Protein AF-A0A9D2UEP7-F1 (afdb_monomer_lite)

Structure (mmCIF, N/CA/C/O backbone):
data_AF-A0A9D2UEP7-F1
#
_entry.id   AF-A0A9D2UEP7-F1
#
loop_
_atom_site.group_PDB
_atom_site.id
_atom_site.type_symbol
_atom_site.label_atom_id
_atom_site.label_alt_id
_atom_site.label_comp_id
_atom_site.label_asym_id
_atom_site.label_entity_id
_atom_site.label_seq_id
_atom_site.pdbx_PDB_ins_code
_atom_site.Cartn_x
_atom_site.Cartn_y
_atom_site.Cartn_z
_atom_site.occupancy
_atom_site.B_iso_or_equiv
_atom_site.auth_seq_id
_atom_site.auth_comp_id
_atom_site.auth_asym_id
_atom_site.auth_atom_id
_atom_site.pdbx_PDB_model_num
ATOM 1 N N . MET A 1 1 ? 46.316 40.276 -23.276 1.00 37.12 1 MET A N 1
ATOM 2 C CA . MET A 1 1 ? 45.035 39.751 -23.789 1.00 37.12 1 MET A CA 1
ATOM 3 C C . MET A 1 1 ? 45.060 38.247 -23.586 1.00 37.12 1 MET A C 1
ATOM 5 O O . MET A 1 1 ? 45.627 37.532 -24.396 1.00 37.12 1 MET A O 1
ATOM 9 N N . THR A 1 2 ? 44.595 37.792 -22.427 1.00 36.97 2 THR A N 1
ATOM 10 C CA . THR A 1 2 ? 44.412 36.372 -22.111 1.00 36.97 2 THR A CA 1
ATOM 11 C C . THR A 1 2 ? 43.015 35.994 -22.568 1.00 36.97 2 THR A C 1
ATOM 13 O O . THR A 1 2 ? 42.030 36.446 -21.991 1.00 36.97 2 THR A O 1
ATOM 16 N N . THR A 1 3 ? 42.930 35.244 -23.660 1.00 37.56 3 THR A N 1
ATOM 17 C CA . THR A 1 3 ? 41.675 34.680 -24.150 1.00 37.56 3 THR A CA 1
ATOM 18 C C . THR A 1 3 ? 41.283 33.561 -23.192 1.00 37.56 3 THR A C 1
ATOM 20 O O . THR A 1 3 ? 41.943 32.527 -23.154 1.00 37.56 3 THR A O 1
ATOM 23 N N . SER A 1 4 ? 40.272 33.800 -22.358 1.00 44.75 4 SER A N 1
ATOM 24 C CA . SER A 1 4 ? 39.656 32.757 -21.542 1.00 44.75 4 SER A CA 1
ATOM 25 C C . SER A 1 4 ? 38.947 31.786 -22.479 1.00 44.75 4 SER A C 1
ATOM 27 O O . SER A 1 4 ? 37.937 32.136 -23.088 1.00 44.75 4 SER A O 1
ATOM 29 N N . ASP A 1 5 ? 39.516 30.597 -22.628 1.00 44.38 5 ASP A N 1
ATOM 30 C CA . ASP A 1 5 ? 38.923 29.491 -23.367 1.00 44.38 5 ASP A CA 1
ATOM 31 C C . ASP A 1 5 ? 37.757 28.944 -22.532 1.00 44.38 5 ASP A C 1
ATOM 33 O O . ASP A 1 5 ? 37.948 28.212 -21.562 1.00 44.38 5 ASP A O 1
ATOM 37 N N . ASN A 1 6 ? 36.545 29.420 -22.821 1.00 54.12 6 ASN A N 1
ATOM 38 C CA . ASN A 1 6 ? 35.329 29.019 -22.123 1.00 54.12 6 ASN A CA 1
ATOM 39 C C . ASN A 1 6 ? 34.700 27.838 -22.869 1.00 54.12 6 ASN A C 1
ATOM 41 O O . ASN A 1 6 ? 33.655 27.967 -23.507 1.00 54.12 6 ASN A O 1
ATOM 45 N N . THR A 1 7 ? 35.384 26.696 -22.846 1.00 43.81 7 THR A N 1
ATOM 46 C CA . THR A 1 7 ? 34.840 25.440 -23.366 1.00 43.81 7 THR A CA 1
ATOM 47 C C . THR A 1 7 ? 33.734 24.982 -22.411 1.00 43.81 7 THR A C 1
ATOM 49 O O . THR A 1 7 ? 34.033 24.732 -21.240 1.00 43.81 7 THR A O 1
ATOM 52 N N . PRO A 1 8 ? 32.465 24.871 -22.850 1.00 43.12 8 PRO A N 1
ATOM 53 C CA . PRO A 1 8 ? 31.396 24.395 -21.985 1.00 43.12 8 PRO A CA 1
ATOM 54 C C . PRO A 1 8 ? 31.731 22.968 -21.561 1.00 43.12 8 PRO A C 1
ATOM 56 O O . PRO A 1 8 ? 31.949 22.095 -22.405 1.00 43.12 8 PRO A O 1
ATOM 59 N N . THR A 1 9 ? 31.797 22.723 -20.255 1.00 50.66 9 THR A N 1
ATOM 60 C CA . THR A 1 9 ? 31.909 21.351 -19.762 1.00 50.66 9 THR A CA 1
ATOM 61 C C . THR A 1 9 ? 30.569 20.667 -20.052 1.00 50.66 9 THR A C 1
ATOM 63 O O . THR A 1 9 ? 29.528 21.238 -19.717 1.00 50.66 9 THR A O 1
ATOM 66 N N . PRO A 1 10 ? 30.541 19.482 -20.692 1.00 48.25 10 PRO A N 1
ATOM 67 C CA . PRO A 1 10 ? 29.299 18.776 -20.988 1.00 48.25 10 PRO A CA 1
ATOM 68 C C . PRO A 1 10 ? 28.667 18.316 -19.668 1.00 48.25 10 PRO A C 1
ATOM 70 O O . PRO A 1 10 ? 28.997 17.260 -19.137 1.00 48.25 10 PRO A O 1
ATOM 73 N N . GLY A 1 11 ? 27.822 19.162 -19.087 1.00 53.06 11 GLY A N 1
ATOM 74 C CA . GLY A 1 11 ? 27.237 18.936 -17.769 1.00 53.06 11 GLY A CA 1
ATOM 75 C C . GLY A 1 11 ? 26.456 20.121 -17.205 1.00 53.06 11 GLY A C 1
ATOM 76 O O . GLY A 1 11 ? 25.600 19.894 -16.355 1.00 53.06 11 GLY A O 1
ATOM 77 N N . ASP A 1 12 ? 26.685 21.350 -17.682 1.00 57.16 12 ASP A N 1
ATOM 78 C CA . ASP A 1 12 ? 26.036 22.534 -17.094 1.00 57.16 12 ASP A CA 1
ATOM 79 C C . ASP A 1 12 ? 24.523 22.622 -17.373 1.00 57.16 12 ASP A C 1
ATOM 81 O O . ASP A 1 12 ? 23.782 23.025 -16.479 1.00 57.16 12 ASP A O 1
ATOM 85 N N . ASP A 1 13 ? 24.042 22.112 -18.514 1.00 65.81 13 ASP A N 1
ATOM 86 C CA . ASP A 1 13 ? 22.613 22.127 -18.888 1.00 65.81 13 ASP A CA 1
ATOM 87 C C . ASP A 1 13 ? 21.834 20.852 -18.500 1.00 65.81 13 ASP A C 1
ATOM 89 O O . ASP A 1 13 ? 20.631 20.754 -18.743 1.00 65.81 13 ASP A O 1
ATOM 93 N N . GLN A 1 14 ? 22.485 19.848 -17.900 1.00 63.69 14 GLN A N 1
ATOM 94 C CA . GLN A 1 14 ? 21.795 18.617 -17.494 1.00 63.69 14 GLN A CA 1
ATOM 95 C C . GLN A 1 14 ? 21.084 18.794 -16.141 1.00 63.69 14 GLN A C 1
ATOM 97 O O . GLN A 1 14 ? 21.732 19.261 -15.189 1.00 63.69 14 GLN A O 1
ATOM 102 N N . PRO A 1 15 ? 19.811 18.363 -15.998 1.00 73.31 15 PRO A N 1
ATOM 103 C CA . PRO A 1 15 ? 19.128 18.294 -14.708 1.00 73.31 15 PRO A CA 1
ATOM 104 C C . PRO A 1 15 ? 19.947 17.491 -13.695 1.00 73.31 15 PRO A C 1
ATOM 106 O O . PRO A 1 15 ? 20.550 16.475 -14.040 1.00 73.31 15 PRO A O 1
ATOM 109 N N . ILE A 1 16 ? 19.961 17.923 -12.430 1.00 70.00 16 ILE A N 1
ATOM 110 C CA . ILE A 1 16 ? 20.755 17.286 -11.360 1.00 70.00 16 ILE A CA 1
ATOM 111 C C . ILE A 1 16 ? 20.453 15.782 -11.254 1.00 70.00 16 ILE A C 1
ATOM 113 O O . ILE A 1 16 ? 21.371 14.989 -11.044 1.00 70.00 16 ILE A O 1
ATOM 117 N N . GLU A 1 17 ? 19.196 15.392 -11.465 1.00 66.31 17 GLU A N 1
ATOM 118 C CA . GLU A 1 17 ? 18.741 13.997 -11.428 1.00 66.31 17 GLU A CA 1
ATOM 119 C C . GLU A 1 17 ? 19.381 13.118 -12.518 1.00 66.31 17 GLU A C 1
ATOM 121 O O . GLU A 1 17 ? 19.615 11.930 -12.300 1.00 66.31 17 GLU A O 1
ATOM 126 N N . GLU A 1 18 ? 19.746 13.692 -13.668 1.00 62.78 18 GLU A N 1
ATOM 127 C CA . GLU A 1 18 ? 20.303 12.953 -14.808 1.00 62.78 18 GLU A CA 1
ATOM 128 C C . GLU A 1 18 ? 21.828 12.775 -14.715 1.00 62.78 18 GLU A C 1
ATOM 130 O O . GLU A 1 18 ? 22.380 11.812 -15.255 1.00 62.78 18 GLU A O 1
ATOM 135 N N . ARG A 1 19 ? 22.530 13.639 -13.968 1.00 65.88 19 ARG A N 1
ATOM 136 C CA . ARG A 1 19 ? 24.008 13.675 -13.925 1.00 65.88 19 ARG A CA 1
ATOM 137 C C . ARG A 1 19 ? 24.649 12.398 -13.365 1.00 65.88 19 ARG A C 1
ATOM 139 O O . ARG A 1 19 ? 25.780 12.071 -13.727 1.00 65.88 19 ARG A O 1
ATOM 146 N N . VAL A 1 20 ? 23.936 11.654 -12.516 1.00 61.66 20 VAL A N 1
ATOM 147 C CA . VAL A 1 20 ? 24.398 10.379 -11.924 1.00 61.66 20 VAL A CA 1
ATOM 148 C C . VAL A 1 20 ? 24.195 9.192 -12.884 1.00 61.66 20 VAL A C 1
ATOM 150 O O . VAL A 1 20 ? 24.825 8.147 -12.726 1.00 61.66 20 VAL A O 1
ATOM 153 N N . THR A 1 21 ? 23.383 9.361 -13.934 1.00 58.41 21 THR A N 1
ATOM 154 C CA . THR A 1 21 ? 23.055 8.316 -14.926 1.00 58.41 21 THR A CA 1
ATOM 155 C C . THR A 1 21 ? 23.942 8.341 -16.179 1.00 58.41 21 THR A C 1
ATOM 157 O O . THR A 1 21 ? 23.794 7.499 -17.064 1.00 58.41 21 THR A O 1
ATOM 160 N N . ASN A 1 22 ? 24.940 9.234 -16.220 1.00 54.75 22 ASN A N 1
ATOM 161 C CA . ASN A 1 22 ? 25.837 9.492 -17.359 1.00 54.75 22 ASN A CA 1
ATOM 162 C C . ASN A 1 22 ? 26.673 8.291 -17.863 1.00 54.75 22 ASN A C 1
ATOM 164 O O . ASN A 1 22 ? 27.436 8.434 -18.815 1.00 54.75 22 ASN A O 1
ATOM 168 N N . ARG A 1 23 ? 26.558 7.101 -17.259 1.00 54.28 23 ARG A N 1
ATOM 169 C CA . ARG A 1 23 ? 27.251 5.885 -17.721 1.00 54.28 23 ARG A CA 1
ATOM 170 C C . ARG A 1 23 ? 26.482 5.075 -18.769 1.00 54.28 23 ARG A C 1
ATOM 172 O O . ARG A 1 23 ? 27.108 4.245 -19.421 1.00 54.28 23 ARG A O 1
ATOM 179 N N . SER A 1 24 ? 25.190 5.337 -18.981 1.00 58.09 24 SER A N 1
ATOM 180 C CA . SER A 1 24 ? 24.363 4.538 -19.895 1.00 58.09 24 SER A CA 1
ATOM 181 C C . SER A 1 24 ? 23.418 5.428 -20.704 1.00 58.09 24 SER A C 1
ATOM 183 O O . SER A 1 24 ? 22.343 5.788 -20.234 1.00 58.09 24 SER A O 1
ATOM 185 N N . ALA A 1 25 ? 23.788 5.776 -21.939 1.00 62.50 25 ALA A N 1
ATOM 186 C CA . ALA A 1 25 ? 22.863 6.421 -22.870 1.00 62.50 25 ALA A CA 1
ATOM 187 C C . ALA A 1 25 ? 21.799 5.401 -23.316 1.00 62.50 25 ALA A C 1
ATOM 189 O O . ALA A 1 25 ? 21.991 4.665 -24.283 1.00 62.50 25 ALA A O 1
ATOM 190 N N . ALA A 1 26 ? 20.693 5.310 -22.573 1.00 67.19 26 ALA A N 1
ATOM 191 C CA . ALA A 1 26 ? 19.582 4.441 -22.936 1.00 67.19 26 ALA A CA 1
ATOM 192 C C . ALA A 1 26 ? 18.897 4.967 -24.215 1.00 67.19 26 ALA A C 1
ATOM 194 O O . ALA A 1 26 ? 18.606 6.167 -24.295 1.00 67.19 26 ALA A O 1
ATOM 195 N N . PRO A 1 27 ? 18.604 4.111 -25.210 1.00 76.94 27 PRO A N 1
ATOM 196 C CA . PRO A 1 27 ? 17.886 4.532 -26.407 1.00 76.94 27 PRO A CA 1
ATOM 197 C C . PRO A 1 27 ? 16.501 5.098 -26.051 1.00 76.94 27 PRO A C 1
ATOM 199 O O . PRO A 1 27 ? 15.781 4.542 -25.213 1.00 76.94 27 PRO A O 1
ATOM 202 N N . LYS A 1 28 ? 16.124 6.207 -26.700 1.00 77.19 28 LYS A N 1
ATOM 203 C CA . LYS A 1 28 ? 14.825 6.891 -26.530 1.00 77.19 28 LYS A CA 1
ATOM 204 C C . LYS A 1 28 ? 13.921 6.823 -27.768 1.00 77.19 28 LYS A C 1
ATOM 206 O O . LYS A 1 28 ? 12.917 7.521 -27.827 1.00 77.19 28 LYS A O 1
ATOM 211 N N . SER A 1 29 ? 14.290 6.044 -28.786 1.00 86.12 29 SER A N 1
ATOM 212 C CA . SER A 1 29 ? 13.469 5.916 -29.993 1.00 86.12 29 SER A CA 1
ATOM 213 C C . SER A 1 29 ? 12.198 5.116 -29.707 1.00 86.12 29 SER A C 1
ATOM 215 O O . SER A 1 29 ? 12.241 4.135 -28.967 1.00 86.12 29 SER A O 1
ATOM 217 N N . SER A 1 30 ? 11.089 5.482 -30.355 1.00 85.44 30 SER A N 1
ATOM 218 C CA . SER A 1 30 ? 9.837 4.716 -30.281 1.00 85.44 30 SER A CA 1
ATOM 219 C C . SER A 1 30 ? 10.042 3.257 -30.687 1.00 85.44 30 SER A C 1
ATOM 221 O O . SER A 1 30 ? 9.596 2.367 -29.983 1.00 85.44 30 SER A O 1
ATOM 223 N N . ALA A 1 31 ? 10.842 3.004 -31.729 1.00 89.00 31 ALA A N 1
ATOM 224 C CA . ALA A 1 31 ? 11.187 1.649 -32.161 1.00 89.00 31 ALA A CA 1
ATOM 225 C C . ALA A 1 31 ? 11.834 0.797 -31.051 1.00 89.00 31 ALA A C 1
ATOM 227 O O . ALA A 1 31 ? 11.634 -0.415 -31.011 1.00 89.00 31 ALA A O 1
ATOM 228 N N . PHE A 1 32 ? 12.613 1.410 -30.152 1.00 86.75 32 PHE A N 1
ATOM 229 C CA . PHE A 1 32 ? 13.180 0.701 -29.007 1.00 86.75 32 PHE A CA 1
ATOM 230 C C . PHE A 1 32 ? 12.127 0.451 -27.923 1.00 86.75 32 PHE A C 1
ATOM 232 O O . PHE A 1 32 ? 12.062 -0.656 -27.398 1.00 86.75 32 PHE A O 1
ATOM 239 N N . THR A 1 33 ? 11.280 1.437 -27.619 1.00 85.12 33 THR A N 1
ATOM 240 C CA . THR A 1 33 ? 10.164 1.274 -26.673 1.00 85.12 33 THR A CA 1
ATOM 241 C C . THR A 1 33 ? 9.205 0.169 -27.124 1.00 85.12 33 THR A C 1
ATOM 243 O O . THR A 1 33 ? 8.890 -0.720 -26.336 1.00 85.12 33 THR A O 1
ATOM 246 N N . ASP A 1 34 ? 8.833 0.155 -28.407 1.00 88.31 34 ASP A N 1
ATOM 247 C CA . ASP A 1 34 ? 7.964 -0.864 -29.005 1.00 88.31 34 ASP A CA 1
ATOM 248 C C . ASP A 1 34 ? 8.598 -2.257 -28.918 1.00 88.31 34 ASP A C 1
ATOM 250 O O . ASP A 1 34 ? 7.932 -3.236 -28.584 1.00 88.31 34 ASP A O 1
ATOM 254 N N . PHE A 1 35 ? 9.907 -2.352 -29.171 1.00 89.44 35 PHE A N 1
ATOM 255 C CA . PHE A 1 35 ? 10.650 -3.600 -29.025 1.00 89.44 35 PHE A CA 1
ATOM 256 C C . PHE A 1 35 ? 10.650 -4.104 -27.575 1.00 89.44 35 PHE A C 1
ATOM 258 O O . PHE A 1 35 ? 10.410 -5.288 -27.348 1.00 89.44 35 PHE A O 1
ATOM 265 N N . MET A 1 36 ? 10.880 -3.217 -26.599 1.00 88.31 36 MET A N 1
ATOM 266 C CA . MET A 1 36 ? 10.898 -3.575 -25.175 1.00 88.31 36 MET A CA 1
ATOM 267 C C . MET A 1 36 ? 9.522 -4.021 -24.658 1.00 88.31 36 MET A C 1
ATOM 269 O O . MET A 1 36 ? 9.461 -4.865 -23.763 1.00 88.31 36 MET A O 1
ATOM 273 N N . ALA A 1 37 ? 8.434 -3.493 -25.224 1.00 85.75 37 ALA A N 1
ATOM 274 C CA . ALA A 1 37 ? 7.057 -3.841 -24.866 1.00 85.75 37 ALA A CA 1
ATOM 275 C C . ALA A 1 37 ? 6.531 -5.117 -25.561 1.00 85.75 37 ALA A C 1
ATOM 277 O O . ALA A 1 37 ? 5.503 -5.667 -25.157 1.00 85.75 37 ALA A O 1
ATOM 278 N N . ALA A 1 38 ? 7.204 -5.603 -26.609 1.00 88.06 38 ALA A N 1
ATOM 279 C CA . ALA A 1 38 ? 6.722 -6.703 -27.441 1.00 88.06 38 ALA A CA 1
ATOM 280 C C . ALA A 1 38 ? 7.076 -8.102 -26.898 1.00 88.06 38 ALA A C 1
ATOM 282 O O . ALA A 1 38 ? 8.053 -8.297 -26.184 1.00 88.06 38 ALA A O 1
ATOM 283 N N . ASN A 1 39 ? 6.309 -9.109 -27.334 1.00 89.12 39 ASN A N 1
ATOM 284 C CA . ASN A 1 39 ? 6.573 -10.546 -27.136 1.00 89.12 39 ASN A CA 1
ATOM 285 C C . ASN A 1 39 ? 6.590 -11.049 -25.677 1.00 89.12 39 ASN A C 1
ATOM 287 O O . ASN A 1 39 ? 7.085 -12.146 -25.414 1.00 89.12 39 ASN A O 1
ATOM 291 N N . TRP A 1 40 ? 6.012 -10.301 -24.735 1.00 86.38 40 TRP A N 1
ATOM 292 C CA . TRP A 1 40 ? 5.769 -10.791 -23.377 1.00 86.38 40 TRP A CA 1
ATOM 293 C C . TRP A 1 40 ? 4.541 -11.704 -23.326 1.00 86.38 40 TRP A C 1
ATOM 295 O O . TRP A 1 40 ? 3.536 -11.445 -23.989 1.00 86.38 40 TRP A O 1
ATOM 305 N N . ALA A 1 41 ? 4.598 -12.760 -22.509 1.00 85.81 41 ALA A N 1
ATOM 306 C CA . ALA A 1 41 ? 3.442 -13.621 -22.255 1.00 85.81 41 ALA A CA 1
ATOM 307 C C . ALA A 1 41 ? 2.272 -12.795 -21.686 1.00 85.81 41 ALA A C 1
ATOM 309 O O . ALA A 1 41 ? 2.538 -11.918 -20.863 1.00 85.81 41 ALA A O 1
ATOM 310 N N . PRO A 1 42 ? 1.005 -13.046 -22.065 1.00 81.75 42 PRO A N 1
ATOM 311 C CA . PRO A 1 42 ? -0.138 -12.300 -21.535 1.00 81.75 42 PRO A CA 1
ATOM 312 C C . PRO A 1 42 ? -0.145 -12.262 -20.001 1.00 81.75 42 PRO A C 1
ATOM 314 O O . PRO A 1 42 ? 0.221 -13.246 -19.356 1.00 81.75 42 PRO A O 1
ATOM 317 N N . ALA A 1 43 ? -0.536 -11.125 -19.422 1.00 76.56 43 ALA A N 1
ATOM 318 C CA . ALA A 1 43 ? -0.791 -11.058 -17.987 1.00 76.56 43 ALA A CA 1
ATOM 319 C C . ALA A 1 43 ? -2.003 -11.940 -17.644 1.00 76.56 43 ALA A C 1
ATOM 321 O O . ALA A 1 43 ? -2.919 -12.078 -18.454 1.00 76.56 43 ALA A O 1
ATOM 322 N N . SER A 1 44 ? -1.981 -12.567 -16.468 1.00 81.00 44 SER A N 1
ATOM 323 C CA . SER A 1 44 ? -3.154 -13.275 -15.960 1.00 81.00 44 SER A CA 1
ATOM 324 C C . SER A 1 44 ? -4.100 -12.273 -15.311 1.00 81.00 44 SER A C 1
ATOM 326 O O . SER A 1 44 ? -3.666 -11.501 -14.457 1.00 81.00 44 SER A O 1
ATOM 328 N N . ASP A 1 45 ? -5.378 -12.345 -15.668 1.00 81.06 45 ASP A N 1
ATOM 329 C CA . ASP A 1 45 ? -6.454 -11.606 -14.998 1.00 81.06 45 ASP A CA 1
ATOM 330 C C . ASP A 1 45 ? -7.070 -12.416 -13.839 1.00 81.06 45 ASP A C 1
ATOM 332 O O . ASP A 1 45 ? -8.060 -12.011 -13.231 1.00 81.06 45 ASP A O 1
ATOM 336 N N . GLU A 1 46 ? -6.515 -13.594 -13.528 1.00 89.44 46 GLU A N 1
ATOM 337 C CA . GLU A 1 46 ? -6.988 -14.417 -12.419 1.00 89.44 46 GLU A CA 1
ATOM 338 C C . GLU A 1 46 ? -6.654 -13.754 -11.079 1.00 89.44 46 GLU A C 1
ATOM 340 O O . GLU A 1 46 ? -5.489 -13.551 -10.725 1.00 89.44 46 GLU A O 1
ATOM 345 N N . LEU A 1 47 ? -7.698 -13.432 -10.316 1.00 93.06 47 LEU A N 1
ATOM 346 C CA . LEU A 1 47 ? -7.541 -12.859 -8.989 1.00 93.06 47 LEU A CA 1
ATOM 347 C C . LEU A 1 47 ? -7.076 -13.932 -7.991 1.00 93.06 47 LEU A C 1
ATOM 349 O O . LEU A 1 47 ? -7.613 -15.044 -7.981 1.00 93.06 47 LEU A O 1
ATOM 353 N N . PRO A 1 48 ? -6.113 -13.607 -7.113 1.00 93.38 48 PRO A N 1
ATOM 354 C CA . PRO A 1 48 ? -5.636 -14.530 -6.097 1.00 93.38 48 PRO A CA 1
ATOM 355 C C . PRO A 1 48 ? -6.741 -14.884 -5.098 1.00 93.38 48 PRO A C 1
ATOM 357 O O . PRO A 1 48 ? -7.646 -14.097 -4.806 1.00 93.38 48 PRO A O 1
ATOM 360 N N . ALA A 1 49 ? -6.628 -16.076 -4.514 1.00 95.69 49 ALA A N 1
ATOM 361 C CA . ALA A 1 49 ? -7.470 -16.457 -3.393 1.00 95.69 49 ALA A CA 1
ATOM 362 C C . ALA A 1 49 ? -7.215 -15.533 -2.194 1.00 95.69 49 ALA A C 1
ATOM 364 O O . ALA A 1 49 ? -6.081 -15.150 -1.907 1.00 95.69 49 ALA A O 1
ATOM 365 N N . ARG A 1 50 ? -8.280 -15.232 -1.451 1.00 96.06 50 ARG A N 1
ATOM 366 C CA . ARG A 1 50 ? -8.203 -14.421 -0.236 1.00 96.06 50 ARG A CA 1
ATOM 367 C C . ARG A 1 50 ? -7.197 -15.010 0.757 1.00 96.06 50 ARG A C 1
ATOM 369 O O . ARG A 1 50 ? -7.283 -16.184 1.131 1.00 96.06 50 ARG A O 1
ATOM 376 N N . ALA A 1 51 ? -6.279 -14.182 1.238 1.00 95.94 51 ALA A N 1
ATOM 377 C CA . ALA A 1 51 ? -5.311 -14.575 2.242 1.00 95.94 51 ALA A CA 1
ATOM 378 C C . ALA A 1 51 ? -6.002 -14.834 3.585 1.00 95.94 51 ALA A C 1
ATOM 380 O O . ALA A 1 51 ? -6.840 -14.058 4.044 1.00 95.94 51 ALA A O 1
ATOM 381 N N . ARG A 1 52 ? -5.575 -15.886 4.293 1.00 95.94 52 ARG A N 1
ATOM 382 C CA . ARG A 1 52 ? -6.121 -16.242 5.619 1.00 95.94 52 ARG A CA 1
ATOM 383 C C . ARG A 1 52 ? -6.043 -15.099 6.635 1.00 95.94 52 ARG A C 1
ATOM 385 O O . ARG A 1 52 ? -6.843 -15.057 7.558 1.00 95.94 52 ARG A O 1
ATOM 392 N N . VAL A 1 53 ? -5.062 -14.203 6.499 1.00 96.50 53 VAL A N 1
ATOM 393 C CA . VAL A 1 53 ? -4.852 -13.062 7.404 1.00 96.50 53 VAL A CA 1
ATOM 394 C C . VAL A 1 53 ? -5.862 -11.929 7.191 1.00 96.50 53 VAL A C 1
ATOM 396 O O . VAL A 1 53 ? -6.044 -11.122 8.103 1.00 96.50 53 VAL A O 1
ATOM 399 N N . ALA A 1 54 ? -6.515 -11.869 6.024 1.00 96.62 54 ALA A N 1
ATOM 400 C CA . ALA A 1 54 ? -7.362 -10.752 5.609 1.00 96.62 54 ALA A CA 1
ATOM 401 C C . ALA A 1 54 ? -8.504 -10.488 6.600 1.00 96.62 54 ALA A C 1
ATOM 403 O O . ALA A 1 54 ? -8.716 -9.346 7.009 1.00 96.62 54 ALA A O 1
ATOM 404 N N . ASP A 1 55 ? -9.176 -11.544 7.060 1.00 95.88 55 ASP A N 1
ATOM 405 C CA . ASP A 1 55 ? -10.313 -11.419 7.978 1.00 95.88 55 ASP A CA 1
ATOM 406 C C . ASP A 1 55 ? -9.858 -10.980 9.376 1.00 95.88 55 ASP A C 1
ATOM 408 O O . ASP A 1 55 ? -10.418 -10.053 9.958 1.00 95.88 55 ASP A O 1
ATOM 412 N N . PHE A 1 56 ? -8.737 -11.520 9.865 1.00 97.44 56 PHE A N 1
ATOM 413 C CA . PHE A 1 56 ? -8.130 -11.054 11.116 1.00 97.44 56 PHE A CA 1
ATOM 414 C 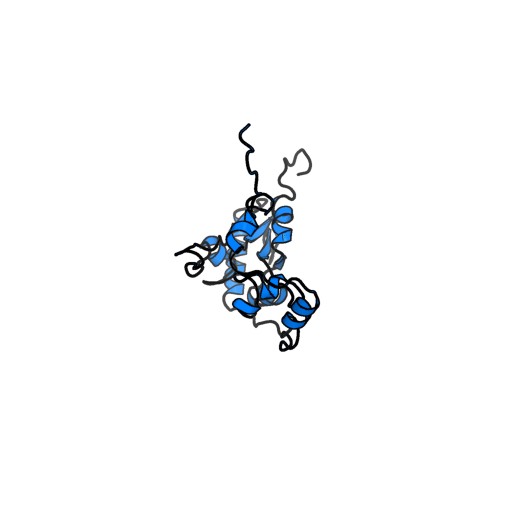C . PHE A 1 56 ? -7.647 -9.603 11.024 1.00 97.44 56 PHE A C 1
ATOM 416 O O . PHE A 1 56 ? -7.637 -8.881 12.020 1.00 97.44 56 PHE A O 1
ATOM 423 N N . ALA A 1 57 ? -7.152 -9.169 9.863 1.00 97.81 57 ALA A N 1
ATOM 424 C CA . ALA A 1 57 ? -6.762 -7.780 9.641 1.00 97.81 57 ALA A CA 1
ATOM 425 C C . ALA A 1 57 ? -7.997 -6.864 9.632 1.00 97.81 57 ALA A C 1
ATOM 427 O O . ALA A 1 57 ? -7.970 -5.823 10.282 1.00 97.81 57 ALA A O 1
ATOM 428 N N . ALA A 1 58 ? -9.102 -7.278 9.006 1.00 97.94 58 ALA A N 1
ATOM 429 C CA . ALA A 1 58 ? -10.363 -6.537 9.025 1.00 97.94 58 ALA A CA 1
ATOM 430 C C . ALA A 1 58 ? -10.897 -6.322 10.454 1.00 97.94 58 ALA A C 1
ATOM 432 O O . ALA A 1 58 ? -11.247 -5.197 10.811 1.00 97.94 58 ALA A O 1
ATOM 433 N N . GLU A 1 59 ? -10.860 -7.346 11.311 1.00 98.00 59 GLU A N 1
ATOM 434 C CA . GLU A 1 59 ? -11.232 -7.208 12.729 1.00 98.00 59 GLU A CA 1
ATOM 435 C C . GLU A 1 59 ? -10.332 -6.219 13.488 1.00 98.00 59 GLU A C 1
ATOM 437 O O . GLU A 1 59 ? -10.795 -5.458 14.341 1.00 98.00 59 GLU A O 1
ATOM 442 N N . ARG A 1 60 ? -9.026 -6.215 13.195 1.00 98.12 60 ARG A N 1
ATOM 443 C CA . ARG A 1 60 ? -8.067 -5.275 13.798 1.00 98.12 60 ARG A CA 1
ATOM 444 C C . ARG A 1 60 ? -8.344 -3.836 13.367 1.00 98.12 60 ARG A C 1
ATOM 446 O O . ARG A 1 60 ? -8.307 -2.945 14.218 1.00 98.12 60 ARG A O 1
ATOM 453 N N . ARG A 1 61 ? -8.685 -3.629 12.092 1.00 98.25 61 ARG A N 1
ATOM 454 C CA . ARG A 1 61 ? -9.080 -2.320 11.560 1.00 98.25 61 ARG A CA 1
ATOM 455 C C . ARG A 1 61 ? -10.355 -1.808 12.223 1.00 98.25 61 ARG A C 1
ATOM 457 O O . ARG A 1 61 ? -10.371 -0.661 12.652 1.00 98.25 61 ARG A O 1
ATOM 464 N N . ALA A 1 62 ? -11.364 -2.663 12.403 1.00 98.19 62 ALA A N 1
ATOM 465 C CA . ALA A 1 62 ? -12.598 -2.299 13.104 1.00 98.19 62 ALA A CA 1
ATOM 466 C C . ALA A 1 62 ? -12.338 -1.855 14.558 1.00 98.19 62 ALA A C 1
ATOM 468 O O . ALA A 1 62 ? -12.880 -0.848 15.009 1.00 98.19 62 ALA A O 1
ATOM 469 N N . LYS A 1 63 ? -11.441 -2.546 15.277 1.00 98.31 63 LYS A N 1
ATOM 470 C CA . LYS A 1 63 ? -11.051 -2.167 16.648 1.00 98.31 63 LYS A CA 1
ATOM 471 C C . LYS A 1 63 ? -10.380 -0.799 16.707 1.00 98.31 63 LYS A C 1
ATOM 473 O O . LYS A 1 63 ? -10.725 -0.006 17.573 1.00 98.31 63 LYS A O 1
ATOM 478 N N . ILE A 1 64 ? -9.436 -0.516 15.806 1.00 97.44 64 ILE A N 1
ATOM 479 C CA . ILE A 1 64 ? -8.788 0.802 15.762 1.00 97.44 64 ILE A CA 1
ATOM 480 C C . ILE A 1 64 ? -9.786 1.885 15.344 1.00 97.44 64 ILE A C 1
ATOM 482 O O . ILE A 1 64 ? -9.808 2.952 15.942 1.00 97.44 64 ILE A O 1
ATOM 486 N N . SER A 1 65 ? -10.666 1.580 14.392 1.00 98.38 65 SER A N 1
ATOM 487 C CA . SER A 1 65 ? -11.702 2.501 13.938 1.00 98.38 65 SER A CA 1
ATOM 488 C C . SER A 1 65 ? -12.623 2.958 15.072 1.00 98.38 65 SER A C 1
ATOM 490 O O . SER A 1 65 ? -13.074 4.097 15.058 1.00 98.38 65 SER A O 1
ATOM 492 N N . ALA A 1 66 ? -12.944 2.081 16.024 1.00 97.88 66 ALA A N 1
ATOM 493 C CA . ALA A 1 66 ? -13.797 2.425 17.160 1.00 97.88 66 ALA A CA 1
ATOM 494 C C . ALA A 1 66 ? -13.101 3.346 18.180 1.00 97.88 66 ALA A C 1
ATOM 496 O O . ALA A 1 66 ? -13.777 4.032 18.940 1.00 97.88 66 ALA A O 1
ATOM 497 N N . LEU A 1 67 ? -11.764 3.359 18.211 1.00 97.88 67 LEU A N 1
ATOM 498 C CA . LEU A 1 67 ? -10.982 4.179 19.142 1.00 97.88 67 LEU A CA 1
ATOM 499 C C . LEU A 1 67 ? -10.792 5.622 18.666 1.00 97.88 67 LEU A C 1
ATOM 501 O O . LEU A 1 67 ? -10.526 6.486 19.494 1.00 97.88 67 LEU A O 1
ATOM 505 N N . PHE A 1 68 ? -10.919 5.868 17.361 1.00 97.31 68 PHE A N 1
ATOM 506 C CA . PHE A 1 68 ? -10.620 7.156 16.731 1.00 97.31 68 PHE A CA 1
ATOM 507 C C . PHE A 1 68 ? -11.777 7.647 15.841 1.00 97.31 68 PHE A C 1
ATOM 509 O O . PHE A 1 68 ? -11.570 7.905 14.658 1.00 97.31 68 PHE A O 1
ATOM 516 N N . PRO A 1 69 ? -13.026 7.714 16.339 1.00 96.31 69 PRO A N 1
ATOM 517 C CA . PRO A 1 69 ? -14.140 8.199 15.529 1.00 96.31 69 PRO A CA 1
ATOM 518 C C . PRO A 1 69 ? -13.893 9.646 15.074 1.00 96.31 69 PRO A C 1
ATOM 520 O O . PRO A 1 69 ? -13.468 10.481 15.867 1.00 96.31 69 PRO A O 1
ATOM 523 N N . GLY A 1 70 ? -14.173 9.942 13.804 1.00 95.00 70 GLY A N 1
ATOM 524 C CA . GLY A 1 70 ? -13.992 11.282 13.234 1.00 95.00 70 GLY A CA 1
ATOM 525 C C . GLY A 1 70 ? -12.542 11.658 12.901 1.00 95.00 70 GLY A C 1
ATOM 526 O O . GLY A 1 70 ? -12.321 12.675 12.251 1.00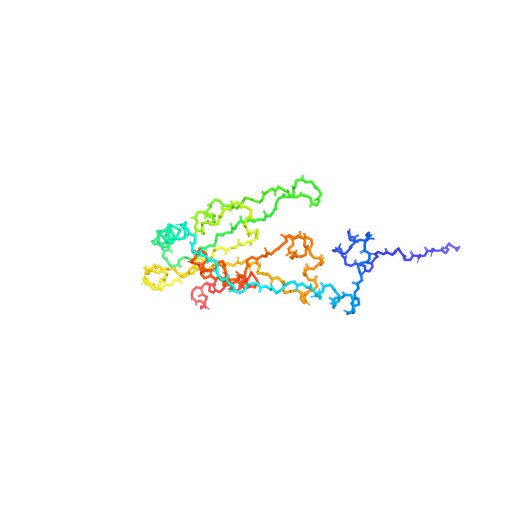 95.00 70 GLY A O 1
ATOM 527 N N . GLU A 1 71 ? -11.552 10.846 13.278 1.00 95.69 71 GLU A N 1
ATOM 528 C CA . GLU A 1 71 ? -10.142 11.136 13.019 1.00 95.69 71 GLU A CA 1
ATOM 529 C C . GLU A 1 71 ? -9.614 10.347 11.819 1.00 95.69 71 GLU A C 1
ATOM 531 O O . GLU A 1 71 ? -9.687 9.124 11.770 1.00 95.69 71 GLU A O 1
ATOM 536 N N . ARG A 1 72 ? -8.978 11.028 10.862 1.00 97.06 72 ARG A N 1
ATOM 537 C CA . ARG A 1 72 ? -8.261 10.337 9.785 1.00 97.06 72 ARG A CA 1
ATOM 538 C C . ARG A 1 72 ? -6.979 9.705 10.310 1.00 97.06 72 ARG A C 1
ATOM 540 O O . ARG A 1 72 ? -6.095 10.399 10.810 1.00 97.06 72 ARG A O 1
ATOM 547 N N . LEU A 1 73 ? -6.815 8.403 10.082 1.00 97.81 73 LEU A N 1
ATOM 548 C CA . LEU A 1 73 ? -5.577 7.693 10.410 1.00 97.81 73 LEU A CA 1
ATOM 549 C C . LEU A 1 73 ? -4.764 7.428 9.145 1.00 97.81 73 LEU A C 1
ATOM 551 O O . LEU A 1 73 ? -5.271 6.861 8.178 1.00 97.81 73 LEU A O 1
ATOM 555 N N . VAL A 1 74 ? -3.482 7.790 9.169 1.00 98.06 74 VAL A N 1
ATOM 556 C CA . VAL A 1 74 ? -2.544 7.581 8.058 1.00 98.06 74 VAL A CA 1
ATOM 557 C C . VAL A 1 74 ? -1.405 6.686 8.533 1.00 98.06 74 VAL A C 1
ATOM 559 O O . VAL A 1 74 ? -0.595 7.075 9.373 1.00 98.06 74 VAL A O 1
ATOM 562 N N . LEU A 1 75 ? -1.349 5.460 8.014 1.00 97.94 75 LEU A N 1
ATOM 563 C CA . LEU A 1 75 ? -0.373 4.448 8.405 1.00 97.94 75 LEU A CA 1
ATOM 564 C C . LEU A 1 75 ? 0.564 4.171 7.220 1.00 97.94 75 LEU A C 1
ATOM 566 O O . LEU A 1 75 ? 0.203 3.392 6.338 1.00 97.94 75 LEU A O 1
ATOM 570 N N . PRO A 1 76 ? 1.761 4.778 7.165 1.00 97.69 76 PRO A N 1
ATOM 571 C CA . PRO A 1 76 ? 2.726 4.505 6.104 1.00 97.69 76 PRO A CA 1
ATOM 572 C C . PRO A 1 76 ? 3.475 3.182 6.333 1.00 97.69 76 PRO A C 1
ATOM 574 O O . PRO A 1 76 ? 3.860 2.856 7.459 1.00 97.69 76 PRO A O 1
ATOM 577 N N . ALA A 1 77 ? 3.744 2.443 5.254 1.00 96.75 77 ALA A N 1
ATOM 578 C CA . ALA A 1 77 ? 4.621 1.270 5.249 1.00 96.75 77 ALA A CA 1
ATOM 579 C C . ALA A 1 77 ? 6.085 1.666 5.495 1.00 96.75 77 ALA A C 1
ATOM 581 O O . ALA A 1 77 ? 6.813 0.971 6.205 1.00 96.75 77 ALA A O 1
ATOM 582 N N . GLY A 1 78 ? 6.482 2.819 4.957 1.00 94.69 78 GLY A N 1
ATOM 583 C CA . GLY A 1 78 ? 7.843 3.343 4.993 1.00 94.69 78 GLY A CA 1
ATOM 584 C C . GLY A 1 78 ? 8.638 3.026 3.719 1.00 94.69 78 GLY A C 1
ATOM 585 O O . GLY A 1 78 ? 8.215 2.195 2.914 1.00 94.69 78 GLY A O 1
ATOM 586 N N . PRO A 1 79 ? 9.788 3.693 3.532 1.00 93.56 79 PRO A N 1
ATOM 587 C CA . PRO A 1 79 ? 10.603 3.543 2.332 1.00 93.56 79 PRO A CA 1
ATOM 588 C C . PRO A 1 79 ? 11.600 2.386 2.443 1.00 93.56 79 PRO A C 1
ATOM 590 O O . PRO A 1 79 ? 11.933 1.925 3.544 1.00 93.56 79 PRO A O 1
ATOM 593 N N . LEU A 1 80 ? 12.165 1.994 1.299 1.00 91.38 80 LEU A N 1
ATOM 594 C CA . LEU A 1 80 ? 13.376 1.173 1.239 1.00 91.38 80 LEU A CA 1
ATOM 595 C C . LEU A 1 80 ? 14.543 1.842 1.983 1.00 91.38 80 LEU A C 1
ATOM 597 O O . LEU A 1 80 ? 14.611 3.067 2.142 1.00 91.38 80 LEU A O 1
ATOM 601 N N . LYS A 1 81 ? 15.469 1.015 2.472 1.00 93.38 81 LYS A N 1
ATOM 602 C CA . LYS A 1 81 ? 16.668 1.470 3.180 1.00 93.38 81 LYS A CA 1
ATOM 603 C C . LYS A 1 81 ? 17.908 0.974 2.462 1.00 93.38 81 LYS A C 1
ATOM 605 O O . LYS A 1 81 ? 18.176 -0.225 2.460 1.00 93.38 81 LYS A O 1
ATOM 610 N N . VAL A 1 82 ? 18.693 1.921 1.958 1.00 93.81 82 VAL A N 1
ATOM 611 C CA . VAL A 1 82 ? 19.960 1.645 1.285 1.00 93.81 82 VAL A CA 1
ATOM 612 C C . VAL A 1 82 ? 20.926 0.968 2.251 1.00 93.81 82 VAL A C 1
ATOM 614 O O . VAL A 1 82 ? 21.198 1.467 3.346 1.00 93.81 82 VAL A O 1
ATOM 617 N N . ARG A 1 83 ? 21.463 -0.176 1.826 1.00 94.81 83 ARG A N 1
ATOM 618 C CA . ARG A 1 83 ? 22.552 -0.885 2.500 1.00 94.81 83 ARG A CA 1
ATOM 619 C C . ARG A 1 83 ? 23.902 -0.395 1.994 1.00 94.81 83 ARG A C 1
ATOM 621 O O . ARG A 1 83 ? 24.782 -0.093 2.795 1.00 94.81 83 ARG A O 1
ATOM 628 N N . SER A 1 84 ? 24.078 -0.350 0.677 1.00 92.81 84 SER A N 1
ATOM 629 C CA . SER A 1 84 ? 25.299 0.133 0.029 1.00 92.81 84 SER A CA 1
ATOM 630 C C . SER A 1 84 ? 25.007 0.463 -1.431 1.00 92.81 84 SER A C 1
ATOM 632 O O . SER A 1 84 ? 24.516 -0.398 -2.154 1.00 92.81 84 SER A O 1
ATOM 634 N N . ASN A 1 85 ? 25.330 1.685 -1.861 1.00 90.00 85 ASN A N 1
ATOM 635 C CA . ASN A 1 85 ? 25.091 2.169 -3.225 1.00 90.00 85 ASN A CA 1
ATOM 636 C C . ASN A 1 85 ? 23.637 1.944 -3.688 1.00 90.00 85 ASN A C 1
ATOM 638 O O . ASN A 1 85 ? 22.711 2.493 -3.100 1.00 90.00 85 ASN A O 1
ATOM 642 N N . ASP A 1 86 ? 23.442 1.156 -4.740 1.00 84.44 86 ASP A N 1
ATOM 643 C CA . ASP A 1 86 ? 22.167 0.792 -5.357 1.00 84.44 86 ASP A CA 1
ATOM 644 C C . ASP A 1 86 ? 21.520 -0.460 -4.737 1.00 84.44 86 ASP A C 1
ATOM 646 O O . ASP A 1 86 ? 20.480 -0.910 -5.204 1.00 84.44 86 ASP A O 1
ATOM 650 N N . THR A 1 87 ? 22.110 -1.016 -3.674 1.00 87.06 87 THR A N 1
ATOM 651 C CA . THR A 1 87 ? 21.581 -2.183 -2.959 1.00 87.06 87 THR A CA 1
ATOM 652 C C . THR A 1 87 ? 20.852 -1.771 -1.682 1.00 87.06 87 THR A C 1
ATOM 654 O O . THR A 1 87 ? 21.446 -1.154 -0.790 1.00 87.06 87 THR A O 1
ATOM 657 N N . ASP A 1 88 ? 19.601 -2.203 -1.544 1.00 90.81 88 ASP A N 1
ATOM 658 C CA . ASP A 1 88 ? 18.772 -2.015 -0.351 1.00 90.81 88 ASP A CA 1
ATOM 659 C C . ASP A 1 88 ? 18.842 -3.211 0.619 1.00 90.81 88 ASP A C 1
ATOM 661 O O . ASP A 1 88 ? 19.202 -4.337 0.261 1.00 90.81 88 ASP A O 1
ATOM 665 N N . TYR A 1 89 ? 18.503 -2.975 1.887 1.00 93.19 89 TYR A N 1
ATOM 666 C CA . TYR A 1 89 ? 18.097 -4.050 2.794 1.00 93.19 89 TYR A CA 1
ATOM 667 C C . TYR A 1 89 ? 16.753 -4.634 2.345 1.00 93.19 89 TYR A C 1
ATOM 669 O O . TYR A 1 89 ? 15.945 -3.938 1.734 1.00 93.19 89 TYR A O 1
ATOM 677 N N . ARG A 1 90 ? 16.477 -5.891 2.728 1.00 91.50 90 ARG A N 1
ATOM 678 C CA . ARG A 1 90 ? 15.139 -6.482 2.559 1.00 91.50 90 ARG A CA 1
ATOM 679 C C . ARG A 1 90 ? 14.090 -5.570 3.174 1.00 91.50 90 ARG A C 1
ATOM 681 O O . ARG A 1 90 ? 14.271 -5.111 4.310 1.00 91.50 90 ARG A O 1
ATOM 688 N N . PHE A 1 91 ? 13.008 -5.330 2.444 1.00 91.81 91 PHE A N 1
ATOM 689 C CA . PHE A 1 91 ? 12.010 -4.395 2.912 1.00 91.81 91 PHE A CA 1
ATOM 690 C C . PHE A 1 91 ? 11.251 -4.975 4.108 1.00 91.81 91 PHE A C 1
ATOM 692 O O . PHE A 1 91 ? 10.803 -6.125 4.118 1.00 91.81 91 PHE A O 1
ATOM 699 N N . ARG A 1 92 ? 11.110 -4.153 5.148 1.00 94.12 92 ARG A N 1
ATOM 700 C CA . ARG A 1 92 ? 10.328 -4.475 6.338 1.00 94.12 92 ARG A CA 1
ATOM 701 C C . ARG A 1 92 ? 9.405 -3.296 6.634 1.00 94.12 92 ARG A C 1
ATOM 703 O O . ARG A 1 92 ? 9.909 -2.264 7.083 1.00 94.12 92 ARG A O 1
ATOM 710 N N . PRO A 1 93 ? 8.086 -3.441 6.425 1.00 95.69 93 PRO A N 1
ATOM 711 C CA . PRO A 1 93 ? 7.155 -2.354 6.673 1.00 95.69 93 PRO A CA 1
ATOM 712 C C . PRO A 1 93 ? 7.071 -2.002 8.160 1.00 95.69 93 PRO A C 1
ATOM 714 O O . PRO A 1 93 ? 7.376 -2.811 9.049 1.00 95.69 93 PRO A O 1
ATOM 717 N N . HIS A 1 94 ? 6.608 -0.783 8.433 1.00 96.25 94 HIS A N 1
ATOM 718 C CA . HIS A 1 94 ? 6.272 -0.336 9.776 1.00 96.25 94 HIS A CA 1
ATOM 719 C C . HIS A 1 94 ? 5.252 -1.285 10.424 1.00 96.25 94 HIS A C 1
ATOM 721 O O . HIS A 1 94 ? 4.267 -1.688 9.802 1.00 96.25 94 HIS A O 1
ATOM 727 N N . SER A 1 95 ? 5.460 -1.626 11.699 1.00 95.69 95 SER A N 1
ATOM 728 C CA . SER A 1 95 ? 4.662 -2.652 12.384 1.00 95.69 95 SER A CA 1
ATOM 729 C C . SER A 1 95 ? 3.168 -2.329 12.416 1.00 95.69 95 SER A C 1
ATOM 731 O O . SER A 1 95 ? 2.358 -3.240 12.288 1.00 95.69 95 SER A O 1
ATOM 733 N N . ALA A 1 96 ? 2.791 -1.052 12.556 1.00 95.94 96 ALA A N 1
ATOM 734 C CA . ALA A 1 96 ? 1.382 -0.659 12.529 1.00 95.94 96 ALA A CA 1
ATOM 735 C C . ALA A 1 96 ? 0.750 -0.921 11.154 1.00 95.94 96 ALA A C 1
ATOM 737 O O . ALA A 1 96 ? -0.334 -1.489 11.089 1.00 95.94 96 ALA A O 1
ATOM 738 N N . PHE A 1 97 ? 1.452 -0.586 10.065 1.00 97.50 97 PHE A N 1
ATOM 739 C CA . PHE A 1 97 ? 0.987 -0.865 8.707 1.00 97.50 97 PHE A CA 1
ATOM 740 C C . PHE A 1 97 ? 0.815 -2.370 8.497 1.00 97.50 97 PHE A C 1
ATOM 742 O O . PHE A 1 97 ? -0.291 -2.816 8.209 1.00 97.50 97 PHE A O 1
ATOM 749 N N . ALA A 1 98 ? 1.865 -3.158 8.753 1.00 96.19 98 ALA A N 1
ATOM 750 C CA . ALA A 1 98 ? 1.839 -4.613 8.588 1.00 96.19 98 ALA A CA 1
ATOM 751 C C . ALA A 1 98 ? 0.721 -5.275 9.411 1.00 96.19 98 ALA A C 1
ATOM 753 O O . ALA A 1 98 ? 0.029 -6.183 8.954 1.00 96.19 98 ALA A O 1
ATOM 754 N N . HIS A 1 99 ? 0.506 -4.792 10.637 1.00 96.31 99 HIS A N 1
ATOM 755 C CA . HIS A 1 99 ? -0.538 -5.301 11.516 1.00 96.31 99 HIS A CA 1
ATOM 756 C C . HIS A 1 99 ? -1.955 -5.006 11.001 1.00 96.31 99 HIS A C 1
ATOM 758 O O . HIS A 1 99 ? -2.836 -5.845 11.184 1.00 96.31 99 HIS A O 1
ATOM 764 N N . GLN A 1 100 ? -2.184 -3.845 10.377 1.00 97.81 100 GLN A N 1
ATOM 765 C CA . GLN A 1 100 ? -3.512 -3.441 9.893 1.00 97.81 100 GLN A CA 1
ATOM 766 C C . GLN A 1 100 ? -3.827 -3.908 8.468 1.00 97.81 100 GLN A C 1
ATOM 768 O O . GLN A 1 100 ? -5.000 -4.105 8.139 1.00 97.81 100 GLN A O 1
ATOM 773 N N . THR A 1 101 ? -2.816 -4.114 7.626 1.00 96.88 101 THR A N 1
ATOM 774 C CA . THR A 1 101 ? -2.997 -4.647 6.266 1.00 96.88 101 THR A CA 1
ATOM 775 C C . THR A 1 101 ? -2.960 -6.170 6.231 1.00 96.88 101 THR A C 1
ATOM 777 O O . THR A 1 101 ? -3.673 -6.780 5.442 1.00 96.88 101 THR A O 1
ATOM 780 N N . GLY A 1 102 ? -2.151 -6.795 7.090 1.00 95.06 102 GLY A N 1
ATOM 781 C CA . GLY A 1 102 ? -1.793 -8.207 6.964 1.00 95.06 102 GLY A CA 1
ATOM 782 C C . GLY A 1 102 ? -0.706 -8.467 5.916 1.00 95.06 102 GLY A C 1
ATOM 783 O O . GLY A 1 102 ? -0.299 -9.618 5.772 1.00 95.06 102 GLY A O 1
ATOM 784 N N . LEU A 1 103 ? -0.212 -7.425 5.230 1.00 90.88 103 LEU A N 1
ATOM 785 C CA . LEU A 1 103 ? 0.918 -7.527 4.309 1.00 90.88 103 LEU A CA 1
ATOM 786 C C . LEU A 1 103 ? 2.185 -7.894 5.090 1.00 90.88 103 LEU A C 1
ATOM 788 O O . LEU A 1 103 ? 2.489 -7.311 6.136 1.00 90.88 103 LEU A O 1
ATOM 792 N N . GLY A 1 104 ? 2.893 -8.903 4.585 1.00 78.88 104 GLY A N 1
ATOM 793 C CA . GLY A 1 104 ? 4.103 -9.448 5.191 1.00 78.88 104 GLY A CA 1
ATOM 794 C C . GLY A 1 104 ? 5.359 -8.612 4.929 1.00 78.88 104 GLY A C 1
ATOM 795 O O . GLY A 1 104 ? 5.312 -7.422 4.626 1.00 78.88 104 GLY A O 1
ATOM 796 N N . LEU A 1 105 ? 6.515 -9.261 5.069 1.00 79.00 105 LEU A N 1
ATOM 797 C CA . LEU A 1 105 ? 7.802 -8.679 4.686 1.00 79.00 105 LEU A CA 1
ATOM 798 C C . LEU A 1 105 ? 7.902 -8.563 3.163 1.00 79.00 105 LEU A C 1
ATOM 800 O O . LEU A 1 105 ? 7.321 -9.373 2.454 1.00 79.00 105 LEU A O 1
ATOM 804 N N . ASP A 1 106 ? 8.699 -7.608 2.689 1.00 78.94 106 ASP A N 1
ATOM 805 C CA . ASP A 1 106 ? 9.040 -7.446 1.269 1.00 78.94 106 ASP A CA 1
ATOM 806 C C . ASP A 1 106 ? 7.888 -7.064 0.321 1.00 78.94 106 ASP A C 1
ATOM 808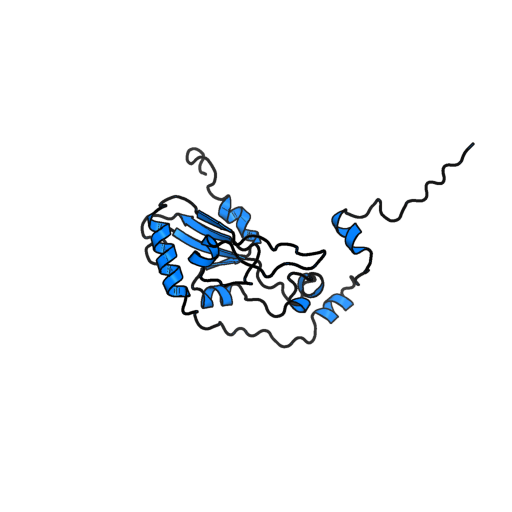 O O . ASP A 1 106 ? 8.012 -7.177 -0.894 1.00 78.94 106 ASP A O 1
ATOM 812 N N . HIS A 1 107 ? 6.783 -6.545 0.865 1.00 81.06 107 HIS A N 1
ATOM 813 C CA . HIS A 1 107 ? 5.650 -6.057 0.079 1.00 81.06 107 HIS A CA 1
ATOM 814 C C . HIS A 1 107 ? 5.483 -4.545 0.172 1.00 81.06 107 HIS A C 1
ATOM 816 O O . HIS A 1 107 ? 5.417 -3.998 1.268 1.00 81.06 107 HIS A O 1
ATOM 822 N N . GLU A 1 108 ? 5.296 -3.911 -0.984 1.00 85.75 108 GLU A N 1
ATOM 823 C CA . GLU A 1 108 ? 4.753 -2.555 -1.116 1.00 85.75 108 GLU A CA 1
ATOM 824 C C . GLU A 1 108 ? 5.493 -1.442 -0.336 1.00 85.75 108 GLU A C 1
ATOM 826 O O . GLU A 1 108 ? 4.895 -0.781 0.522 1.00 85.75 108 GLU A O 1
ATOM 831 N N . PRO A 1 109 ? 6.784 -1.173 -0.634 1.00 90.25 109 PRO A N 1
ATOM 832 C CA . PRO A 1 109 ? 7.447 0.038 -0.155 1.00 90.25 109 PRO A CA 1
ATOM 833 C C . PRO A 1 109 ? 6.670 1.299 -0.544 1.00 90.25 109 PRO A C 1
ATOM 835 O O . PRO A 1 109 ? 6.029 1.346 -1.594 1.00 90.25 109 PRO A O 1
ATOM 838 N N . ASP A 1 110 ? 6.746 2.325 0.304 1.00 93.38 110 ASP A N 1
ATOM 839 C CA . ASP A 1 110 ? 6.062 3.618 0.141 1.00 93.38 110 ASP A CA 1
ATOM 840 C C . ASP A 1 110 ? 4.521 3.564 0.160 1.00 93.38 110 ASP A C 1
ATOM 842 O O . ASP A 1 110 ? 3.878 4.611 0.074 1.00 93.38 110 ASP A O 1
ATOM 846 N N . ALA A 1 111 ? 3.908 2.387 0.320 1.00 95.62 111 ALA A N 1
ATOM 847 C CA . ALA A 1 111 ? 2.461 2.277 0.441 1.00 95.62 111 ALA A CA 1
ATOM 848 C C . ALA A 1 111 ? 1.937 2.919 1.730 1.00 95.62 111 ALA A C 1
ATOM 850 O O . ALA A 1 111 ? 2.628 2.992 2.753 1.00 95.62 111 ALA A O 1
ATOM 851 N N . VAL A 1 112 ? 0.684 3.363 1.694 1.00 98.00 112 VAL A N 1
ATOM 852 C CA . VAL A 1 112 ? 0.030 4.040 2.814 1.00 98.00 112 VAL A CA 1
ATOM 853 C C . VAL A 1 112 ? -1.386 3.511 2.979 1.00 98.00 112 VAL A C 1
ATOM 855 O O . VAL A 1 112 ? -2.181 3.519 2.044 1.00 98.00 112 VAL A O 1
ATOM 858 N N . LEU A 1 113 ? -1.709 3.048 4.183 1.00 98.44 113 LEU A N 1
ATOM 859 C CA . LEU A 1 113 ? -3.064 2.667 4.562 1.00 98.44 113 LEU A CA 1
ATOM 860 C C . LEU A 1 113 ? -3.745 3.878 5.204 1.00 98.44 113 LEU A C 1
ATOM 862 O O . LEU A 1 113 ? -3.276 4.374 6.230 1.00 98.44 113 LEU A O 1
ATOM 866 N N . VAL A 1 114 ? -4.839 4.345 4.610 1.00 98.50 114 VAL A N 1
ATOM 867 C CA . VAL A 1 114 ? -5.615 5.485 5.111 1.00 98.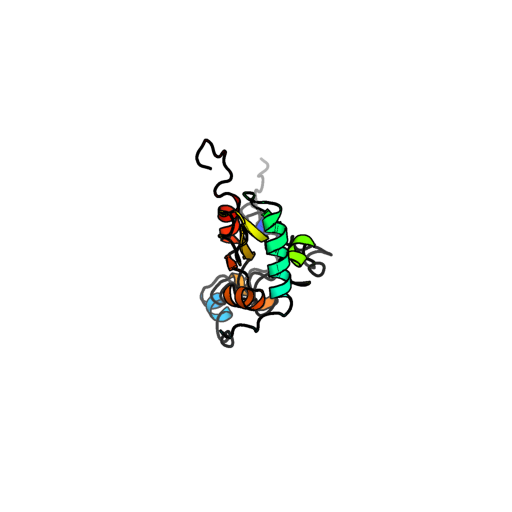50 114 VAL A CA 1
ATOM 868 C C . VAL A 1 114 ? -6.964 4.994 5.611 1.00 98.50 114 VAL A C 1
ATOM 870 O O . VAL A 1 114 ? -7.662 4.265 4.906 1.00 98.50 114 VAL A O 1
ATOM 873 N N . PHE A 1 115 ? -7.322 5.409 6.820 1.00 98.50 115 PHE A N 1
ATOM 874 C CA . PHE A 1 115 ? -8.651 5.258 7.393 1.00 98.50 115 PHE A CA 1
ATOM 875 C C . PHE A 1 115 ? -9.348 6.604 7.237 1.00 98.50 115 PHE A C 1
ATOM 877 O O . PHE A 1 115 ? -8.997 7.558 7.930 1.00 98.50 115 PHE A O 1
ATOM 884 N N . GLU A 1 116 ? -10.290 6.692 6.305 1.00 97.69 116 GLU A N 1
ATOM 885 C CA . GLU A 1 116 ? -11.115 7.884 6.144 1.00 97.69 116 GLU A CA 1
ATOM 886 C C . GLU A 1 116 ? -12.281 7.832 7.130 1.00 97.69 116 GLU A C 1
ATOM 888 O O . GLU A 1 116 ? -13.018 6.846 7.088 1.00 97.69 116 GLU A O 1
ATOM 893 N N . PRO A 1 117 ? -12.468 8.837 8.001 1.00 97.12 117 PRO A N 1
ATOM 894 C CA . PRO A 1 117 ? -13.580 8.834 8.935 1.00 97.12 117 PRO A CA 1
ATOM 895 C C . PRO A 1 117 ? -14.901 8.999 8.184 1.00 97.12 117 PRO A C 1
ATOM 897 O O . PRO A 1 117 ? -15.015 9.801 7.257 1.00 97.12 117 PRO A O 1
ATOM 900 N N . VAL A 1 118 ? -15.907 8.247 8.613 1.00 96.50 118 VAL A N 1
ATOM 901 C CA . VAL A 1 118 ? -17.295 8.365 8.155 1.00 96.50 118 VAL A CA 1
ATOM 902 C C . VAL A 1 118 ? -18.230 8.405 9.361 1.00 96.50 118 VAL A C 1
ATOM 904 O O . VAL A 1 118 ? -17.790 8.251 10.503 1.00 96.50 118 VAL A O 1
ATOM 907 N N . GLU A 1 119 ? -19.521 8.636 9.119 1.00 95.75 119 GLU A N 1
ATOM 908 C CA . GLU A 1 119 ? -20.527 8.567 10.180 1.00 95.75 119 GLU A CA 1
ATOM 909 C C . GLU A 1 119 ? -20.498 7.201 10.883 1.00 95.75 119 GLU A C 1
ATOM 911 O O . GLU A 1 119 ? -20.141 6.173 10.297 1.00 95.75 119 GLU A O 1
ATOM 916 N N . GLU A 1 120 ? -20.871 7.198 12.163 1.00 95.81 120 GLU A N 1
ATOM 917 C CA . GLU A 1 120 ? -20.805 6.007 13.004 1.00 95.81 120 GLU A CA 1
ATOM 918 C C . GLU A 1 120 ? -21.551 4.826 12.364 1.00 95.81 120 GLU A C 1
ATOM 920 O O . GLU A 1 120 ? -22.714 4.931 11.968 1.00 95.81 120 GLU A O 1
ATOM 925 N N . GLY A 1 121 ? -20.859 3.693 12.246 1.00 95.25 121 GLY A N 1
ATOM 926 C CA . GLY A 1 121 ? -21.408 2.471 11.663 1.00 95.25 121 GLY A CA 1
ATOM 927 C C . GLY A 1 121 ? -21.529 2.448 10.134 1.00 95.25 121 GLY A C 1
ATOM 928 O O . GLY A 1 121 ? -21.990 1.439 9.599 1.00 95.25 121 GLY A O 1
ATOM 929 N N . GLN A 1 122 ? -21.127 3.501 9.414 1.00 97.19 122 GLN A N 1
ATOM 930 C CA . GLN A 1 122 ? -21.207 3.549 7.943 1.00 97.19 122 GLN A CA 1
ATOM 931 C C . GLN A 1 122 ? -19.931 3.090 7.224 1.00 97.19 122 GLN A C 1
ATOM 933 O O . GLN A 1 122 ? -19.913 2.981 6.000 1.00 97.19 122 GLN A O 1
ATOM 938 N N . GLY A 1 123 ? -18.863 2.817 7.967 1.00 96.56 123 GLY A N 1
ATOM 939 C CA . GLY A 1 123 ? -17.589 2.347 7.438 1.00 96.56 123 GLY A CA 1
ATOM 940 C C . GLY A 1 123 ? -17.549 0.841 7.188 1.00 96.56 123 GLY A C 1
ATOM 941 O O . GLY A 1 123 ? -18.550 0.120 7.240 1.00 96.56 123 GLY A O 1
ATOM 942 N N . ASP A 1 124 ? -16.341 0.333 6.955 1.00 96.56 124 ASP A N 1
ATOM 943 C CA . ASP A 1 124 ? -16.079 -1.072 6.630 1.00 96.56 124 ASP A CA 1
ATOM 944 C C . ASP A 1 124 ? -16.694 -1.988 7.679 1.00 96.56 124 ASP A C 1
ATOM 946 O O . ASP A 1 124 ? -16.355 -1.879 8.857 1.00 96.56 124 ASP A O 1
ATOM 950 N N . ASN A 1 125 ? -17.553 -2.918 7.256 1.00 93.19 125 ASN A N 1
ATOM 951 C CA . ASN A 1 125 ? -18.177 -3.910 8.136 1.00 93.19 125 ASN A CA 1
ATOM 952 C C . ASN A 1 125 ? -18.873 -3.289 9.368 1.00 93.19 125 ASN A C 1
ATOM 954 O O . ASN A 1 125 ? -18.836 -3.873 10.451 1.00 93.19 125 ASN A O 1
ATOM 958 N N . GLY A 1 126 ? -19.473 -2.103 9.216 1.00 95.62 126 GLY A N 1
ATOM 959 C CA . GLY A 1 126 ? -20.136 -1.392 10.314 1.00 95.62 126 GLY A CA 1
ATOM 960 C C . GLY A 1 126 ? -19.176 -0.641 11.238 1.00 95.62 126 GLY A C 1
ATOM 961 O O . GLY A 1 126 ? -19.511 -0.385 12.392 1.00 95.62 126 GLY A O 1
ATOM 962 N N . SER A 1 127 ? -17.964 -0.338 10.770 1.00 97.19 127 SER A N 1
ATOM 963 C CA . SER A 1 127 ? -17.010 0.504 11.497 1.00 97.19 127 SER A CA 1
ATOM 964 C C . SER A 1 127 ? -17.265 1.998 11.246 1.00 97.19 127 SER A C 1
ATOM 966 O O . SER A 1 127 ? -18.248 2.376 10.620 1.00 97.19 127 SER A O 1
ATOM 968 N N . ASN A 1 128 ? -16.376 2.858 11.737 1.00 97.94 128 ASN A N 1
ATOM 969 C CA . ASN A 1 128 ? -16.445 4.318 11.592 1.00 97.94 128 ASN A CA 1
ATOM 970 C C . ASN A 1 128 ? -15.470 4.839 10.527 1.00 97.94 128 ASN A C 1
ATOM 972 O O . ASN A 1 128 ? -15.242 6.042 10.448 1.00 97.94 128 ASN A O 1
ATOM 976 N N . HIS A 1 129 ? -14.843 3.943 9.753 1.00 98.50 129 HIS A N 1
ATOM 977 C CA . HIS A 1 129 ? -13.905 4.332 8.706 1.00 98.50 129 HIS A CA 1
ATOM 978 C C . HIS A 1 129 ? -14.090 3.542 7.420 1.00 98.50 129 HIS A C 1
ATOM 980 O O . HIS A 1 129 ? -14.301 2.328 7.443 1.00 98.50 129 HIS A O 1
ATOM 986 N N . GLU A 1 130 ? -13.874 4.223 6.302 1.00 97.94 130 GLU A N 1
ATOM 987 C CA . GLU A 1 130 ? -13.554 3.585 5.034 1.00 97.94 130 GLU A CA 1
ATOM 988 C C . GLU A 1 130 ? -12.040 3.433 4.898 1.00 97.94 130 GLU A C 1
ATOM 990 O O . GLU A 1 130 ? -11.300 4.417 4.828 1.00 97.94 130 GLU A O 1
ATOM 995 N N . VAL A 1 131 ? -11.552 2.193 4.852 1.00 98.44 131 VAL A N 1
ATOM 996 C CA . VAL A 1 131 ? -10.111 1.933 4.760 1.00 98.44 131 VAL A CA 1
ATOM 997 C C . VAL A 1 131 ? -9.666 1.693 3.319 1.00 98.44 131 VAL A C 1
ATOM 999 O O . VAL A 1 131 ? -10.201 0.830 2.618 1.00 98.44 131 VAL A O 1
ATOM 1002 N N . THR A 1 132 ? -8.647 2.436 2.882 1.00 98.56 132 THR A N 1
ATOM 1003 C CA . THR A 1 132 ? -8.058 2.322 1.541 1.00 98.56 132 THR A CA 1
ATOM 1004 C C . THR A 1 132 ? -6.538 2.203 1.610 1.00 98.56 132 THR A C 1
ATOM 1006 O O . THR A 1 132 ? -5.872 2.977 2.297 1.00 98.56 132 THR A O 1
ATOM 1009 N N . LEU A 1 133 ? -5.984 1.234 0.883 1.00 98.00 133 LEU A N 1
ATOM 1010 C CA . LEU A 1 133 ? -4.552 1.064 0.677 1.00 98.00 133 LEU A CA 1
ATOM 1011 C C . LEU A 1 133 ? -4.115 1.781 -0.606 1.00 98.00 133 LEU A C 1
ATOM 1013 O O . LEU A 1 133 ? -4.533 1.419 -1.704 1.00 98.00 133 LEU A O 1
ATOM 1017 N N . TYR A 1 134 ? -3.236 2.763 -0.462 1.00 97.56 134 TYR A N 1
ATOM 1018 C CA . TYR A 1 134 ? -2.610 3.480 -1.565 1.00 97.56 134 TYR A CA 1
ATOM 1019 C C . TYR A 1 134 ? -1.229 2.891 -1.819 1.00 97.56 134 TYR A C 1
ATOM 1021 O O . TYR A 1 134 ? -0.388 2.873 -0.918 1.00 97.56 134 TYR A O 1
ATOM 1029 N N . PHE A 1 135 ? -0.982 2.403 -3.029 1.00 93.44 135 PHE A N 1
ATOM 1030 C CA . PHE A 1 135 ? 0.323 1.881 -3.436 1.00 93.44 135 PHE A CA 1
ATOM 1031 C C . PHE A 1 135 ? 0.545 2.136 -4.922 1.00 93.44 135 PHE A C 1
ATOM 1033 O O . PHE A 1 135 ? -0.381 2.520 -5.628 1.00 93.44 135 PHE A O 1
ATOM 1040 N N . ARG A 1 136 ? 1.780 1.993 -5.407 1.00 88.81 136 ARG A N 1
ATOM 1041 C CA . ARG A 1 136 ? 2.063 2.166 -6.839 1.00 88.81 136 ARG A CA 1
ATOM 1042 C C . ARG A 1 136 ? 1.718 0.865 -7.567 1.00 88.81 136 ARG A C 1
ATOM 1044 O O . ARG A 1 136 ? 2.487 -0.087 -7.411 1.00 88.81 136 ARG A O 1
ATOM 1051 N N . PRO A 1 137 ? 0.619 0.801 -8.335 1.00 78.62 137 PRO A N 1
ATOM 1052 C CA . PRO A 1 137 ? 0.292 -0.383 -9.105 1.00 78.62 137 PRO A CA 1
ATOM 1053 C C . PRO A 1 137 ? 1.281 -0.572 -10.256 1.00 78.62 137 PRO A C 1
ATOM 1055 O O . PRO A 1 137 ? 2.146 0.268 -10.530 1.00 78.62 137 PRO A O 1
ATOM 1058 N N . LEU A 1 138 ? 1.140 -1.715 -10.921 1.00 70.75 138 LEU A N 1
ATOM 1059 C CA . LEU A 1 138 ? 1.903 -2.099 -12.099 1.00 70.75 138 LEU A CA 1
ATOM 1060 C C . LEU A 1 138 ? 1.957 -0.959 -13.133 1.00 70.75 138 LEU A C 1
ATOM 1062 O O . LEU A 1 138 ? 0.928 -0.461 -13.583 1.00 70.75 138 LEU A O 1
ATOM 1066 N N . ALA A 1 139 ? 3.170 -0.571 -13.532 1.00 67.81 139 ALA A N 1
ATOM 1067 C CA . ALA A 1 139 ? 3.353 0.220 -14.738 1.00 67.81 139 ALA A CA 1
ATOM 1068 C C . ALA A 1 139 ? 3.112 -0.703 -15.940 1.00 67.81 139 ALA A C 1
ATOM 1070 O O . ALA A 1 139 ? 3.742 -1.757 -16.026 1.00 67.81 139 ALA A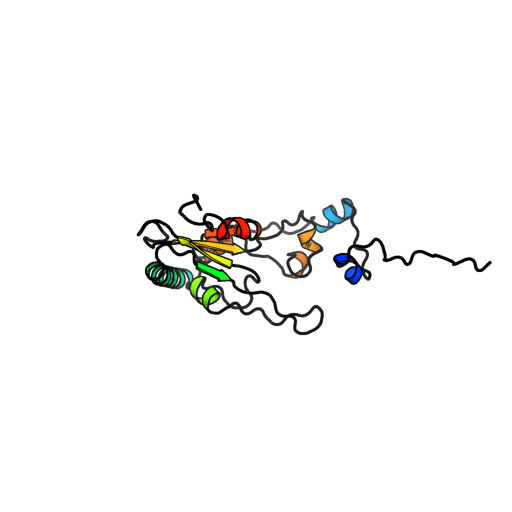 O 1
ATOM 1071 N N . GLY A 1 140 ? 2.195 -0.335 -16.837 1.00 69.50 140 GLY A N 1
ATOM 1072 C CA . GLY A 1 140 ? 1.916 -1.115 -18.044 1.00 69.50 140 GLY A CA 1
ATOM 1073 C C . GLY A 1 140 ? 3.188 -1.372 -18.858 1.00 69.50 140 GLY A C 1
ATOM 1074 O O . GLY A 1 140 ? 4.115 -0.556 -18.860 1.00 69.50 140 GLY A O 1
ATOM 1075 N N . ARG A 1 141 ? 3.252 -2.520 -19.543 1.00 75.00 141 ARG A N 1
ATOM 1076 C CA . ARG A 1 141 ? 4.421 -2.929 -20.351 1.00 75.00 141 ARG A CA 1
ATOM 1077 C C . ARG A 1 141 ? 4.691 -2.010 -21.544 1.00 75.00 141 ARG A C 1
ATOM 1079 O O . ARG A 1 141 ? 5.782 -2.027 -22.098 1.00 75.00 141 ARG A O 1
ATOM 1086 N N . ASP A 1 142 ? 3.704 -1.199 -21.901 1.00 70.50 142 ASP A N 1
ATOM 1087 C CA . ASP A 1 142 ? 3.739 -0.128 -22.893 1.00 70.50 142 ASP A CA 1
ATOM 1088 C C . ASP A 1 142 ? 4.345 1.188 -22.364 1.00 70.50 142 ASP A C 1
ATOM 1090 O O . ASP A 1 142 ? 4.495 2.150 -23.117 1.00 70.50 142 ASP A O 1
ATOM 1094 N N . THR A 1 143 ? 4.728 1.251 -21.085 1.00 76.56 143 THR A N 1
ATOM 1095 C CA . THR A 1 143 ? 5.319 2.449 -20.474 1.00 76.56 143 THR A CA 1
ATOM 1096 C C . THR A 1 143 ? 6.839 2.344 -20.359 1.00 76.56 143 THR A C 1
ATOM 1098 O O . THR A 1 143 ? 7.388 1.283 -20.073 1.00 76.56 143 THR A O 1
ATOM 1101 N N . GLU A 1 144 ? 7.561 3.465 -20.480 1.00 77.00 144 GLU A N 1
ATOM 1102 C CA . GLU A 1 144 ? 9.024 3.464 -20.284 1.00 77.00 144 GLU A CA 1
ATOM 1103 C C . GLU A 1 144 ? 9.435 2.985 -18.881 1.00 77.00 144 GLU A C 1
ATOM 1105 O O . GLU A 1 144 ? 10.512 2.413 -18.696 1.00 77.00 144 GLU A O 1
ATOM 1110 N N . ARG A 1 145 ? 8.559 3.177 -17.887 1.00 77.75 145 ARG A N 1
ATOM 1111 C CA . ARG A 1 145 ? 8.776 2.746 -16.504 1.00 77.75 145 ARG A CA 1
ATOM 1112 C C . ARG A 1 145 ? 8.910 1.226 -16.379 1.00 77.75 145 ARG A C 1
ATOM 1114 O O . ARG A 1 145 ? 9.615 0.773 -15.484 1.00 77.75 145 ARG A O 1
ATOM 1121 N N . PHE A 1 146 ? 8.319 0.454 -17.293 1.00 82.62 146 PHE A N 1
ATOM 1122 C CA . PHE A 1 146 ? 8.445 -1.005 -17.336 1.00 82.62 146 PHE A CA 1
ATOM 1123 C C . PHE A 1 146 ? 9.907 -1.479 -17.341 1.00 82.62 146 PHE A C 1
ATOM 1125 O O . PHE A 1 146 ? 10.246 -2.401 -16.602 1.00 82.62 146 PHE A O 1
ATOM 1132 N N . TYR A 1 147 ? 10.774 -0.835 -18.134 1.00 80.81 147 TYR A N 1
ATOM 1133 C CA . TYR A 1 147 ? 12.163 -1.271 -18.333 1.00 80.81 147 TYR A CA 1
ATOM 1134 C C . TYR A 1 147 ? 13.222 -0.266 -17.861 1.00 80.81 147 TYR A C 1
ATOM 1136 O O . TYR A 1 147 ? 14.361 -0.665 -17.609 1.00 80.81 147 TYR A O 1
ATOM 1144 N N . ARG A 1 148 ? 12.893 1.028 -17.737 1.00 81.62 148 ARG A N 1
ATOM 1145 C CA . ARG A 1 148 ? 13.852 2.055 -17.285 1.00 81.62 148 ARG A CA 1
ATOM 1146 C C . ARG A 1 148 ? 13.943 2.208 -15.775 1.00 81.62 148 ARG A C 1
ATOM 1148 O O . ARG A 1 148 ? 14.897 2.818 -15.304 1.00 81.62 148 ARG A O 1
ATOM 1155 N N . ASP A 1 149 ? 12.977 1.689 -15.028 1.00 80.75 149 ASP A N 1
ATOM 1156 C CA . ASP A 1 149 ? 12.965 1.765 -13.571 1.00 80.75 149 ASP A CA 1
ATOM 1157 C C . ASP A 1 149 ? 13.473 0.436 -12.985 1.00 80.75 149 ASP A C 1
ATOM 1159 O O . ASP A 1 149 ? 12.693 -0.507 -12.858 1.00 80.75 149 ASP A O 1
ATOM 1163 N N . PRO A 1 150 ? 14.765 0.311 -12.625 1.00 78.81 150 PRO A N 1
ATOM 1164 C CA . PRO A 1 150 ? 15.293 -0.926 -12.050 1.00 78.81 150 PRO A CA 1
ATOM 1165 C C . PRO A 1 150 ? 14.714 -1.242 -10.667 1.00 78.81 150 PRO A C 1
ATOM 1167 O O . PRO A 1 150 ? 14.870 -2.362 -10.188 1.00 78.81 150 PRO A O 1
ATOM 1170 N N . ARG A 1 151 ? 14.063 -0.271 -10.011 1.00 77.12 151 ARG A N 1
ATOM 1171 C CA . ARG A 1 151 ? 13.466 -0.454 -8.685 1.00 77.12 151 ARG A CA 1
ATOM 1172 C C . ARG A 1 151 ? 12.025 -0.938 -8.756 1.00 77.12 151 ARG A C 1
ATOM 1174 O O . ARG A 1 151 ? 11.620 -1.721 -7.905 1.00 77.12 151 ARG A O 1
ATOM 1181 N N . TYR A 1 152 ? 11.251 -0.458 -9.730 1.00 76.69 152 TYR A N 1
ATOM 1182 C CA . TYR A 1 152 ? 9.806 -0.714 -9.794 1.00 76.69 152 TYR A CA 1
ATOM 1183 C C . TYR A 1 152 ? 9.311 -1.317 -11.114 1.00 76.69 152 TYR A C 1
ATOM 1185 O O . TYR A 1 152 ? 8.136 -1.674 -11.201 1.00 76.69 152 TYR A O 1
ATOM 1193 N N . GLY A 1 153 ? 10.160 -1.422 -12.135 1.00 83.31 153 GLY A N 1
ATOM 1194 C CA . GLY A 1 153 ? 9.801 -1.968 -13.440 1.00 83.31 153 GLY A CA 1
ATOM 1195 C C . GLY A 1 153 ? 9.722 -3.495 -13.430 1.00 83.31 153 GLY A C 1
ATOM 1196 O O . GLY A 1 153 ? 10.675 -4.165 -13.029 1.00 83.31 153 GLY A O 1
ATOM 1197 N N . GLU A 1 154 ? 8.608 -4.053 -13.917 1.00 84.56 154 GLU A N 1
ATOM 1198 C CA . GLU A 1 154 ? 8.368 -5.508 -13.995 1.00 84.56 154 GLU A CA 1
ATOM 1199 C C . GLU A 1 154 ? 9.493 -6.244 -14.742 1.00 84.56 154 GLU A C 1
ATOM 1201 O O . GLU A 1 154 ? 9.816 -7.377 -14.389 1.00 84.56 154 GLU A O 1
ATOM 1206 N N . PHE A 1 155 ? 10.159 -5.585 -15.699 1.00 85.56 155 PHE A N 1
ATOM 1207 C CA . PHE A 1 155 ? 11.326 -6.137 -16.389 1.00 85.56 155 PHE A CA 1
ATOM 1208 C C . PHE A 1 155 ? 12.430 -6.614 -15.426 1.00 85.56 155 PHE A C 1
ATOM 1210 O O . PHE A 1 155 ? 13.118 -7.592 -15.709 1.00 85.56 155 PHE A O 1
ATOM 1217 N N . TRP A 1 156 ? 12.601 -5.929 -14.292 1.00 84.88 156 TRP A N 1
ATOM 1218 C CA . TRP A 1 156 ? 13.683 -6.169 -13.334 1.00 84.88 156 TRP A CA 1
ATOM 1219 C C . TRP A 1 156 ? 13.245 -6.973 -12.114 1.00 84.88 156 TRP A C 1
ATOM 1221 O O . TRP A 1 156 ? 13.992 -7.830 -11.644 1.00 84.88 156 TRP A O 1
ATOM 1231 N N . ILE A 1 157 ? 12.053 -6.685 -11.591 1.00 81.69 157 ILE A N 1
ATOM 1232 C CA . ILE A 1 157 ? 11.581 -7.231 -10.308 1.00 81.69 157 ILE A CA 1
ATOM 1233 C C . ILE A 1 157 ? 10.482 -8.290 -10.459 1.00 81.69 157 ILE A C 1
ATOM 1235 O O . ILE A 1 157 ? 10.056 -8.876 -9.466 1.00 81.69 157 ILE A O 1
ATOM 1239 N N . GLY A 1 158 ? 10.054 -8.567 -11.693 1.00 83.88 158 GLY A N 1
ATOM 1240 C CA . GLY A 1 158 ? 8.997 -9.523 -11.996 1.00 83.88 158 GLY A CA 1
ATOM 1241 C C . GLY A 1 158 ? 7.581 -8.963 -11.812 1.00 83.88 158 GLY A C 1
ATOM 1242 O O . GLY A 1 158 ? 7.404 -7.767 -11.549 1.00 83.88 158 GLY A O 1
ATOM 1243 N N . PRO A 1 159 ? 6.559 -9.824 -11.989 1.00 79.94 159 PRO A N 1
ATOM 1244 C CA . PRO A 1 159 ? 5.159 -9.422 -11.947 1.00 79.94 159 PRO A CA 1
ATOM 1245 C C . PRO A 1 159 ? 4.797 -8.777 -10.613 1.00 79.94 159 PRO A C 1
ATOM 1247 O O . PRO A 1 159 ? 5.124 -9.295 -9.544 1.00 79.94 159 PRO A O 1
ATOM 1250 N N . ARG A 1 160 ? 4.079 -7.657 -10.684 1.00 80.81 160 ARG A N 1
ATOM 1251 C CA . ARG A 1 160 ? 3.594 -6.932 -9.513 1.00 80.81 160 ARG A CA 1
ATOM 1252 C C . ARG A 1 160 ? 2.084 -7.097 -9.341 1.00 80.81 160 ARG A C 1
ATOM 1254 O O . ARG A 1 160 ? 1.380 -7.132 -10.350 1.00 80.81 160 ARG A O 1
ATOM 1261 N N . PRO A 1 161 ? 1.574 -7.143 -8.095 1.00 83.50 161 PRO A N 1
ATOM 1262 C CA . PRO A 1 161 ? 0.138 -7.145 -7.854 1.00 83.50 161 PRO A CA 1
ATOM 1263 C C . PRO A 1 161 ? -0.533 -5.922 -8.494 1.00 83.50 161 PRO A C 1
ATOM 1265 O O . PRO A 1 161 ? -0.062 -4.789 -8.356 1.00 83.50 161 PRO A O 1
ATOM 1268 N N . THR A 1 162 ? -1.647 -6.148 -9.184 1.00 89.25 162 THR A N 1
ATOM 1269 C CA . THR A 1 162 ? -2.581 -5.091 -9.588 1.00 89.25 162 THR A CA 1
ATOM 1270 C C . THR A 1 162 ? -3.387 -4.606 -8.380 1.00 89.25 162 THR A C 1
ATOM 1272 O O . THR A 1 162 ? -3.470 -5.310 -7.368 1.00 89.25 162 THR A O 1
ATOM 1275 N N . LEU A 1 163 ? -4.026 -3.434 -8.491 1.00 92.31 163 LEU A N 1
ATOM 1276 C CA . LEU A 1 163 ? -4.971 -2.940 -7.478 1.00 92.31 163 LEU A CA 1
ATOM 1277 C C . LEU A 1 163 ? -6.019 -4.016 -7.136 1.00 92.31 163 LEU A C 1
ATOM 1279 O O . LEU A 1 163 ? -6.176 -4.384 -5.974 1.00 92.31 163 LEU A O 1
ATOM 1283 N N . GLU A 1 164 ? -6.654 -4.597 -8.157 1.00 93.31 164 GLU A N 1
ATOM 1284 C CA . GLU A 1 164 ? -7.686 -5.626 -7.984 1.00 93.31 164 GLU A CA 1
ATOM 1285 C C . GLU A 1 164 ? -7.160 -6.892 -7.302 1.00 93.31 164 GLU A C 1
ATOM 1287 O O . GLU A 1 164 ? -7.807 -7.402 -6.389 1.00 93.31 164 GLU A O 1
ATOM 1292 N N . SER A 1 165 ? -5.973 -7.375 -7.689 1.00 92.25 165 SER A N 1
ATOM 1293 C CA . SER A 1 165 ? -5.384 -8.583 -7.095 1.00 92.25 165 SER A CA 1
ATOM 1294 C C . SER A 1 165 ? -5.116 -8.418 -5.599 1.00 92.25 165 SER A C 1
ATOM 1296 O O . SER A 1 165 ? -5.486 -9.278 -4.801 1.00 92.25 165 SER A O 1
ATOM 1298 N N . LEU A 1 166 ? -4.554 -7.275 -5.198 1.00 93.19 166 LEU A N 1
ATOM 1299 C CA . LEU A 1 166 ? -4.210 -6.998 -3.805 1.00 93.19 166 LEU A CA 1
ATOM 1300 C C . LEU A 1 166 ? -5.478 -6.717 -2.981 1.00 93.19 166 LEU A C 1
ATOM 1302 O O . LEU A 1 166 ? -5.604 -7.184 -1.845 1.00 93.19 166 LEU A O 1
ATOM 1306 N N . GLY A 1 167 ? -6.463 -6.037 -3.577 1.00 95.38 167 GLY A N 1
ATOM 1307 C CA . GLY A 1 167 ? -7.786 -5.856 -2.986 1.00 95.38 167 GLY A CA 1
ATOM 1308 C C . GLY A 1 167 ? -8.520 -7.180 -2.749 1.00 95.38 167 GLY A C 1
ATOM 1309 O O . GLY A 1 167 ? -9.068 -7.387 -1.662 1.00 95.38 167 GLY A O 1
ATOM 1310 N N . ALA A 1 168 ? -8.468 -8.106 -3.711 1.00 96.12 168 ALA A N 1
ATOM 1311 C CA . ALA A 1 168 ? -9.045 -9.445 -3.593 1.00 96.12 168 ALA A CA 1
ATOM 1312 C C . ALA A 1 168 ? -8.343 -10.285 -2.513 1.00 96.12 168 ALA A C 1
ATOM 1314 O O . ALA A 1 168 ? -9.006 -10.872 -1.650 1.00 96.12 168 ALA A O 1
ATOM 1315 N N . GLU A 1 169 ? -7.008 -10.294 -2.512 1.00 95.69 169 GLU A N 1
ATOM 1316 C CA . GLU A 1 169 ? -6.206 -11.088 -1.582 1.00 95.69 169 GLU A CA 1
ATOM 1317 C C . GLU A 1 169 ? -6.378 -10.623 -0.127 1.00 95.69 169 GLU A C 1
ATOM 1319 O O . GLU A 1 169 ? -6.612 -11.444 0.763 1.00 95.69 169 GLU A O 1
ATOM 1324 N N . TYR A 1 170 ? -6.315 -9.312 0.133 1.00 95.94 170 TYR A N 1
ATOM 1325 C CA . TYR A 1 170 ? -6.281 -8.758 1.496 1.00 95.94 170 TYR A CA 1
ATOM 1326 C C . TYR A 1 170 ? -7.608 -8.152 1.971 1.00 95.94 170 TYR A C 1
ATOM 1328 O O . TYR A 1 170 ? -7.722 -7.743 3.132 1.00 95.94 170 TYR A O 1
ATOM 1336 N N . GLY A 1 171 ? -8.631 -8.106 1.112 1.00 95.94 171 GLY A N 1
ATOM 1337 C CA . GLY A 1 171 ? -9.938 -7.549 1.461 1.00 95.94 171 GLY A CA 1
ATOM 1338 C C . GLY A 1 171 ? -9.872 -6.068 1.804 1.00 95.94 171 GLY A C 1
ATOM 1339 O O . GLY A 1 171 ? -10.391 -5.654 2.843 1.00 95.94 171 GLY A O 1
ATOM 1340 N N . LEU A 1 172 ? -9.177 -5.302 0.970 1.00 96.50 172 LEU A N 1
ATOM 1341 C CA . LEU A 1 172 ? -8.970 -3.867 1.123 1.00 96.50 172 LEU A CA 1
ATOM 1342 C C . LEU A 1 172 ? -9.438 -3.152 -0.139 1.00 96.50 172 LEU A C 1
ATOM 1344 O O . LEU A 1 172 ? -9.252 -3.655 -1.244 1.00 96.50 172 LEU A O 1
ATOM 1348 N N . ARG A 1 173 ? -9.977 -1.939 0.013 1.00 97.69 173 ARG A N 1
ATOM 1349 C CA . ARG A 1 173 ? -10.009 -1.015 -1.124 1.00 97.69 173 ARG A CA 1
ATOM 1350 C C . ARG A 1 173 ? -8.579 -0.624 -1.454 1.00 97.69 173 ARG A C 1
ATOM 1352 O O . ARG A 1 173 ? -7.775 -0.403 -0.548 1.00 97.69 173 ARG A O 1
ATOM 1359 N N . THR A 1 174 ? -8.282 -0.489 -2.734 1.00 97.31 174 THR A N 1
ATOM 1360 C CA . THR A 1 174 ? -6.946 -0.147 -3.221 1.00 97.31 174 THR A CA 1
ATOM 1361 C C . THR A 1 174 ? -7.021 0.994 -4.218 1.00 97.31 174 THR A C 1
ATOM 1363 O O . THR A 1 174 ? -7.928 1.015 -5.049 1.00 97.31 174 THR A O 1
ATOM 1366 N N . LYS A 1 175 ? -6.056 1.908 -4.160 1.00 97.19 175 LYS A N 1
ATOM 1367 C CA . LYS A 1 175 ? -5.934 3.046 -5.077 1.00 97.19 175 LYS A CA 1
ATOM 1368 C C . LYS A 1 175 ? -4.481 3.304 -5.456 1.00 97.19 175 LYS A C 1
ATOM 1370 O O . LYS A 1 175 ? -3.567 2.858 -4.758 1.00 97.19 175 LYS A O 1
ATOM 1375 N N . ASP A 1 176 ? -4.282 4.033 -6.551 1.00 94.56 176 ASP A N 1
ATOM 1376 C CA . ASP A 1 176 ? -2.949 4.460 -6.970 1.00 94.56 176 ASP A CA 1
ATOM 1377 C C . ASP A 1 176 ? -2.359 5.442 -5.948 1.00 94.56 176 ASP A C 1
ATOM 1379 O O . ASP A 1 176 ? -3.047 6.334 -5.446 1.00 94.56 176 ASP A O 1
ATOM 1383 N N . LEU A 1 177 ? -1.072 5.295 -5.632 1.00 93.62 177 LEU A N 1
ATOM 1384 C CA . LEU A 1 177 ? -0.360 6.190 -4.719 1.00 93.62 177 LEU A CA 1
ATOM 1385 C C . LEU A 1 177 ? -0.400 7.660 -5.169 1.00 93.62 177 LEU A C 1
ATOM 1387 O O . LEU A 1 177 ? -0.322 8.547 -4.326 1.00 93.62 177 LEU A O 1
ATOM 1391 N N . GLY A 1 178 ? -0.553 7.936 -6.464 1.00 93.31 178 GLY A N 1
ATOM 1392 C CA . GLY A 1 178 ? -0.748 9.281 -7.003 1.00 93.31 178 GLY A CA 1
ATOM 1393 C C . GLY A 1 178 ? -2.013 9.976 -6.488 1.00 93.31 178 GLY A C 1
ATOM 1394 O O . GLY A 1 178 ? -2.058 11.201 -6.457 1.00 93.31 178 GLY A O 1
ATOM 1395 N N . GLU A 1 179 ? -3.012 9.227 -6.011 1.00 96.31 179 GLU A N 1
ATOM 1396 C CA . GLU A 1 179 ? -4.209 9.788 -5.368 1.00 96.31 179 GLU A CA 1
ATOM 1397 C C . GLU A 1 179 ? -4.005 10.103 -3.875 1.00 96.31 179 GLU A C 1
ATOM 1399 O O . GLU A 1 179 ? 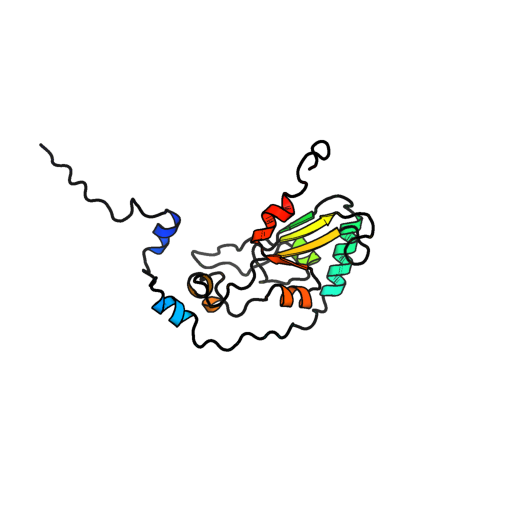-4.877 10.713 -3.250 1.00 96.31 179 GLU A O 1
ATOM 1404 N N . LEU A 1 180 ? -2.875 9.697 -3.279 1.00 96.31 180 LEU A N 1
ATOM 1405 C CA . LEU A 1 180 ? -2.655 9.798 -1.834 1.00 96.31 180 LEU A CA 1
ATOM 1406 C C . LEU A 1 180 ? -2.687 11.244 -1.339 1.00 96.31 180 LEU A C 1
ATOM 1408 O O . LEU A 1 180 ? -3.267 11.505 -0.288 1.00 96.31 180 LEU A O 1
ATOM 1412 N N . GLU A 1 181 ? -2.070 12.172 -2.073 1.00 95.31 181 GLU A N 1
ATOM 1413 C CA . GLU A 1 181 ? -2.003 13.579 -1.669 1.00 95.31 181 GLU A CA 1
ATOM 1414 C C . GLU A 1 181 ? -3.409 14.149 -1.468 1.00 95.31 181 GLU A C 1
ATOM 1416 O O . GLU A 1 181 ? -3.717 14.689 -0.406 1.00 95.31 181 GLU A O 1
ATOM 1421 N N . VAL A 1 182 ? -4.299 13.933 -2.436 1.00 94.12 182 VAL A N 1
ATOM 1422 C CA . VAL A 1 182 ? -5.705 14.340 -2.337 1.00 94.12 182 VAL A CA 1
ATOM 1423 C C . VAL A 1 182 ? -6.398 13.614 -1.183 1.00 94.12 182 VAL A C 1
ATOM 1425 O O . VAL A 1 182 ? -7.129 14.234 -0.413 1.00 94.12 182 VAL A O 1
ATOM 1428 N N . ALA A 1 183 ? -6.152 12.313 -1.018 1.00 93.81 183 ALA A N 1
ATOM 1429 C CA . ALA A 1 183 ? -6.789 11.514 0.024 1.00 93.81 183 ALA A CA 1
ATOM 1430 C C . ALA A 1 183 ? -6.466 11.983 1.452 1.00 93.81 183 ALA A C 1
ATOM 1432 O O . ALA A 1 183 ? -7.337 11.897 2.316 1.00 93.81 183 ALA A O 1
ATOM 1433 N N . ILE A 1 184 ? -5.247 12.470 1.707 1.00 93.75 184 ILE A N 1
ATOM 1434 C CA . ILE A 1 184 ? -4.841 12.934 3.045 1.00 93.75 184 ILE A CA 1
ATOM 1435 C C . ILE A 1 184 ? -5.111 14.423 3.277 1.00 93.75 184 ILE A C 1
ATOM 1437 O O . ILE A 1 184 ? -5.242 14.830 4.430 1.00 93.75 184 ILE A O 1
ATOM 1441 N N . THR A 1 185 ? -5.204 15.224 2.211 1.00 91.50 185 THR A N 1
ATOM 1442 C CA . THR A 1 185 ? -5.423 16.680 2.296 1.00 91.50 185 THR A CA 1
ATOM 1443 C C . THR A 1 185 ? -6.886 17.091 2.186 1.00 91.50 185 THR A C 1
ATOM 1445 O O . THR A 1 185 ? -7.239 18.173 2.657 1.00 91.50 185 THR A O 1
ATOM 1448 N N . LYS A 1 186 ? -7.757 16.253 1.604 1.00 86.44 186 LYS A N 1
ATOM 1449 C CA . LYS A 1 186 ? -9.201 16.519 1.600 1.00 86.44 186 LYS A CA 1
ATOM 1450 C C . LYS A 1 186 ? -9.675 16.716 3.036 1.00 86.44 186 LYS A C 1
ATOM 1452 O O . LYS A 1 186 ? -9.331 15.932 3.921 1.00 86.44 186 LYS A O 1
ATOM 1457 N N . ASN A 1 187 ? -10.456 17.754 3.272 1.00 82.31 187 ASN A N 1
ATOM 1458 C CA . ASN A 1 187 ? -10.970 18.069 4.598 1.00 82.31 187 ASN A CA 1
ATOM 1459 C C . ASN A 1 187 ? -9.869 18.141 5.693 1.00 82.31 187 ASN A C 1
ATOM 1461 O O . ASN A 1 187 ? -10.014 17.605 6.787 1.00 82.31 187 ASN A O 1
ATOM 1465 N N . ALA A 1 188 ? -8.688 18.678 5.358 1.00 76.00 188 ALA A N 1
ATOM 1466 C CA . ALA A 1 188 ? -7.606 18.931 6.320 1.00 76.00 188 ALA A CA 1
ATOM 1467 C C . ALA A 1 188 ? -7.598 20.395 6.811 1.00 76.00 188 ALA A C 1
ATOM 1469 O O . ALA A 1 188 ? -6.603 20.866 7.369 1.00 76.00 188 ALA A O 1
ATOM 1470 N N . GLY A 1 189 ? -8.678 21.138 6.547 1.00 70.81 189 GLY A N 1
ATOM 1471 C CA . GLY A 1 189 ? -8.820 22.543 6.917 1.00 70.81 189 GLY A CA 1
ATOM 1472 C C . GLY A 1 189 ? -9.609 22.713 8.217 1.00 70.81 189 GLY A C 1
ATOM 1473 O O . GLY A 1 189 ? -10.161 21.755 8.745 1.00 70.81 189 GLY A O 1
ATOM 1474 N N . PRO A 1 190 ? -9.683 23.933 8.773 1.00 66.38 190 PRO A N 1
ATOM 1475 C CA . PRO A 1 190 ? -10.583 24.201 9.887 1.00 66.38 190 PRO A CA 1
ATOM 1476 C C . PRO A 1 190 ? -12.029 23.901 9.470 1.00 66.38 190 PRO A C 1
ATOM 1478 O O . PRO A 1 190 ? -12.490 24.468 8.479 1.00 66.38 190 PRO A O 1
ATOM 1481 N N . GLU A 1 191 ? -12.759 23.097 10.248 1.00 65.50 191 GLU A N 1
ATOM 1482 C CA . GLU A 1 191 ? -14.174 22.767 9.976 1.00 65.50 191 GLU A CA 1
ATOM 1483 C C . GLU A 1 191 ? -15.028 24.032 9.772 1.00 65.50 191 GLU A C 1
ATOM 1485 O O . GLU A 1 191 ? -15.895 24.098 8.903 1.00 65.50 191 GLU A O 1
ATOM 1490 N N . ALA A 1 192 ? -14.718 25.102 10.515 1.00 66.56 192 ALA A N 1
ATOM 1491 C CA . ALA A 1 192 ? -15.374 26.407 10.401 1.00 66.56 192 ALA A CA 1
ATOM 1492 C C . ALA A 1 192 ? -15.217 27.083 9.021 1.00 66.56 192 ALA A C 1
ATOM 1494 O O . ALA A 1 192 ? -15.919 28.051 8.730 1.00 66.56 192 ALA A O 1
ATOM 1495 N N . LEU A 1 193 ? -14.292 26.606 8.186 1.00 61.81 193 LEU A N 1
ATOM 1496 C CA . LEU A 1 193 ? -14.005 27.110 6.842 1.00 61.81 193 LEU A CA 1
ATOM 1497 C C . LEU A 1 193 ? -14.362 26.093 5.743 1.00 61.81 193 LEU A C 1
ATOM 1499 O O . LEU A 1 193 ? -13.997 26.309 4.588 1.00 61.81 193 LEU A O 1
ATOM 1503 N N . GLY A 1 194 ? -15.085 25.018 6.081 1.00 55.22 194 GLY A N 1
ATOM 1504 C CA . GLY A 1 194 ? -15.499 23.982 5.128 1.00 55.22 194 GLY A CA 1
ATOM 1505 C C . GLY A 1 194 ? -14.374 23.034 4.715 1.00 55.22 194 GLY A C 1
ATOM 1506 O O . GLY A 1 194 ? -14.441 22.450 3.632 1.00 55.22 194 GLY A O 1
ATOM 1507 N N . GLY A 1 195 ? -13.327 22.953 5.540 1.00 49.72 195 GLY A N 1
ATOM 1508 C CA . GLY A 1 195 ? -12.371 21.859 5.486 1.00 49.72 195 GLY A CA 1
ATOM 1509 C C . GLY A 1 195 ? -12.825 20.680 6.316 1.00 49.72 195 GLY A C 1
ATOM 1510 O O . GLY A 1 195 ? -14.007 20.601 6.702 1.00 49.72 195 GLY A O 1
#

Secondary structure (DSSP, 8-state):
------PPPTTTTS-TTTGGGTT------HHHHHHHHSSPPPPP-PPPPPPTHHHHHHHHHHHHHHHSTTPPEEEE-----EEETTEEPPP---HHHHHHH---TT--TT-EEEEEE-STT-SGGG-SEEEEEEE-PPPPTTSTHHHH-TTT-HHHH-----HHHHHHHHT-EEEEGGGHHHHHHTT-S-GGGT-

Foldseek 3Di:
DDPPPPDPDVPPPDDPVCPVVVPDPDDPDPVVLPVQLPDDDDDDPDADAAAPCQVVLLVVVQVVLQVDAPDKDKAWQEAFADPDDPDTDFRGGDPVVCSNQVDGTNDFGRKIKIWAAAPQLPEDPGGRTDIEIEGAAADRSSDPCLPVVCPRHCVNVNDDDGQRNSCNHNVHRYDYNVCVVVVVCPVPDDVVVVD

InterPro domains:
  IPR007865 Aminopeptidase P, N-terminal [PF05195] (58-186)
  IPR007865 Aminopeptidase P, N-terminal [SM01011] (51-193)
  IPR029149 Creatinase/Aminopeptidase P/Spt16, N-terminal [G3DSA:3.40.350.10] (52-191)
  IPR029149 Creatinase/Aminopeptidase P/Spt16, N-terminal [SSF53092] (55-185)

Radius of gyration: 22.16 Å; chains: 1; bounding box: 66×56×51 Å

Organism: NCBI:txid2840479

pLDDT: mean 85.08, std 15.13, range [36.97, 98.56]

Sequence (195 aa):
MTTSDNTPTPGDDQPIEERVTNRSAAPKSSAFTDFMAANWAPASDELPARARVADFAAERRAKISALFPGERLVLPAGPLKVRSNDTDYRFRPHSAFAHQTGLGLDHEPDAVLVFEPVEEGQGDNGSNHEVTLYFRPLAGRDTERFYRDPRYGEFWIGPRPTLESLGAEYGLRTKDLGELEVAITKNAGPEALGG